Protein AF-A0A7S3EL90-F1 (afdb_monomer_lite)

Structure (mmCIF, N/CA/C/O backbone):
data_AF-A0A7S3EL90-F1
#
_entry.id   AF-A0A7S3EL90-F1
#
loop_
_atom_site.group_PDB
_atom_site.id
_atom_site.type_symbol
_atom_site.label_atom_id
_atom_site.label_alt_id
_atom_site.label_comp_id
_atom_site.label_asym_id
_atom_site.label_entity_id
_atom_site.label_seq_id
_atom_site.pdbx_PDB_ins_code
_atom_site.Cartn_x
_atom_site.Cartn_y
_atom_site.Cartn_z
_atom_site.occupancy
_atom_site.B_iso_or_equiv
_atom_site.auth_seq_id
_atom_site.auth_comp_id
_atom_site.auth_asym_id
_atom_site.auth_atom_id
_atom_site.pdbx_PDB_model_num
ATOM 1 N N . MET A 1 1 ? -18.992 20.397 26.484 1.00 38.81 1 MET A N 1
ATOM 2 C CA . MET A 1 1 ? -18.411 19.580 25.402 1.00 38.81 1 MET A CA 1
ATOM 3 C C . MET A 1 1 ? -17.017 19.191 25.866 1.00 38.81 1 MET A C 1
ATOM 5 O O . MET A 1 1 ? -16.137 20.037 25.839 1.00 38.81 1 MET A O 1
ATOM 9 N N . LYS A 1 2 ? -16.857 18.002 26.464 1.00 30.41 2 LYS A N 1
ATOM 10 C CA . LYS A 1 2 ? -15.529 17.499 26.842 1.00 30.41 2 LYS A CA 1
ATOM 11 C C . LYS A 1 2 ? -14.851 17.077 25.546 1.00 30.41 2 LYS A C 1
ATOM 13 O O . LYS A 1 2 ? -15.344 16.168 24.884 1.00 30.41 2 LYS A O 1
ATOM 18 N N . LEU A 1 3 ? -13.814 17.809 25.157 1.00 35.09 3 LEU A N 1
ATOM 19 C CA . LEU A 1 3 ? -12.893 17.364 24.123 1.00 35.09 3 LEU A CA 1
ATOM 20 C C . LEU A 1 3 ? -12.278 16.051 24.619 1.00 35.09 3 LEU A C 1
ATOM 22 O O . LEU A 1 3 ? -12.021 15.894 25.811 1.00 35.09 3 LEU A O 1
ATOM 26 N N . VAL A 1 4 ? -12.174 15.082 23.721 1.00 39.88 4 VAL A N 1
ATOM 27 C CA . VAL A 1 4 ? -11.585 13.771 23.984 1.00 39.88 4 VAL A CA 1
ATOM 28 C C . VAL A 1 4 ? -10.094 14.004 24.250 1.00 39.88 4 VAL A C 1
ATOM 30 O O . VAL A 1 4 ? -9.319 14.119 23.312 1.00 39.88 4 VAL A O 1
ATOM 33 N N . GLU A 1 5 ? -9.715 14.173 25.517 1.00 37.53 5 GLU A N 1
ATOM 34 C CA . GLU A 1 5 ? -8.331 14.445 25.948 1.00 37.53 5 GLU A CA 1
ATOM 35 C C . GLU A 1 5 ? -7.451 13.181 26.001 1.00 37.53 5 GLU A C 1
ATOM 37 O O . GLU A 1 5 ? -6.263 13.291 26.273 1.00 37.53 5 GLU A O 1
ATOM 42 N N . ASP A 1 6 ? -7.995 12.004 25.668 1.00 36.53 6 ASP A N 1
ATOM 43 C CA . ASP A 1 6 ? -7.296 10.715 25.798 1.00 36.53 6 ASP A CA 1
ATOM 44 C C . ASP A 1 6 ? -7.273 9.881 24.502 1.00 36.53 6 ASP A C 1
ATOM 46 O O . ASP A 1 6 ? -7.080 8.664 24.549 1.00 36.53 6 ASP A O 1
ATOM 50 N N . ALA A 1 7 ? -7.473 10.490 23.328 1.00 43.12 7 ALA A N 1
ATOM 51 C CA . ALA A 1 7 ? -7.091 9.809 22.094 1.00 43.12 7 ALA A CA 1
ATOM 52 C C . ALA A 1 7 ? -5.560 9.813 22.051 1.00 43.12 7 ALA A C 1
ATOM 54 O O . ALA A 1 7 ? -4.950 10.859 21.840 1.00 43.12 7 ALA A O 1
ATOM 55 N N . GLN A 1 8 ? -4.938 8.667 22.337 1.00 48.41 8 GLN A N 1
ATOM 56 C CA . GLN A 1 8 ? -3.522 8.480 22.040 1.00 48.41 8 GLN A CA 1
ATOM 57 C C . GLN A 1 8 ? -3.289 8.934 20.600 1.00 48.41 8 GLN A C 1
ATOM 59 O O . GLN A 1 8 ? -4.058 8.571 19.715 1.00 48.41 8 GLN A O 1
ATOM 64 N N . ASP A 1 9 ? -2.270 9.767 20.410 1.00 58.81 9 ASP A N 1
ATOM 65 C CA . ASP A 1 9 ? -1.887 10.451 19.166 1.00 58.81 9 ASP A CA 1
ATOM 66 C C . ASP A 1 9 ? -1.327 9.451 18.124 1.00 58.81 9 ASP A C 1
ATOM 68 O O . ASP A 1 9 ? -0.295 9.678 17.505 1.00 58.81 9 ASP A O 1
ATOM 72 N N . ASN A 1 10 ? -1.965 8.285 18.013 1.00 71.31 10 ASN A N 1
ATOM 73 C CA . ASN A 1 10 ? -1.548 7.134 17.236 1.00 71.31 10 ASN A CA 1
ATOM 74 C C . ASN A 1 10 ? -2.500 6.944 16.056 1.00 71.31 10 ASN A C 1
ATOM 76 O O . ASN A 1 10 ? -3.704 7.180 16.151 1.00 71.31 10 ASN A O 1
ATOM 80 N N . MET A 1 11 ? -1.944 6.458 14.951 1.00 86.62 11 MET A N 1
ATOM 81 C CA . MET A 1 11 ? -2.715 6.086 13.776 1.00 86.62 11 MET A CA 1
ATOM 82 C C . MET A 1 11 ? -3.703 4.954 14.098 1.00 86.62 11 MET A C 1
ATOM 84 O O . MET A 1 11 ? -3.304 3.910 14.611 1.00 86.62 11 MET A O 1
ATOM 88 N N . ASP A 1 12 ? -4.968 5.141 13.721 1.00 91.75 12 ASP A N 1
ATOM 89 C CA . ASP A 1 12 ? -6.063 4.184 13.909 1.00 91.75 12 ASP A CA 1
ATOM 90 C C . ASP A 1 12 ? -6.795 3.899 12.591 1.00 91.75 12 ASP A C 1
ATOM 92 O O . ASP A 1 12 ? -6.812 4.727 11.680 1.00 91.75 12 ASP A O 1
ATOM 96 N N . ILE A 1 13 ? -7.452 2.737 12.492 1.00 93.94 13 ILE A N 1
ATOM 97 C CA . ILE A 1 13 ? -8.343 2.399 11.370 1.00 93.94 13 ILE A CA 1
ATOM 98 C C . ILE A 1 13 ? -9.779 2.323 11.883 1.00 93.94 13 ILE A C 1
ATOM 100 O O . ILE A 1 13 ? -10.085 1.507 12.753 1.00 93.94 13 ILE A O 1
ATOM 104 N N . LEU A 1 14 ? -10.675 3.124 11.313 1.00 93.75 14 LEU A N 1
ATOM 105 C CA . LEU A 1 14 ? -12.090 3.168 11.678 1.00 93.75 14 LEU A CA 1
ATOM 106 C C . LEU A 1 14 ? -12.975 2.743 10.506 1.00 93.75 14 LEU A C 1
ATOM 108 O O . LEU A 1 14 ? -12.750 3.134 9.368 1.00 93.75 14 LEU A O 1
ATOM 112 N N . SER A 1 15 ? -14.013 1.960 10.780 1.00 92.38 15 SER A N 1
ATOM 113 C CA . SER A 1 15 ? -15.076 1.669 9.809 1.00 92.38 15 SER A CA 1
ATOM 114 C C . SER A 1 15 ? -15.925 2.915 9.541 1.00 92.38 15 SER A C 1
ATOM 116 O O . SER A 1 15 ? -15.869 3.881 10.302 1.00 92.38 15 SER A O 1
ATOM 118 N N . GLU A 1 16 ? -16.799 2.868 8.533 1.00 86.75 16 GLU A N 1
ATOM 119 C CA . GLU A 1 16 ? -17.780 3.939 8.282 1.00 86.75 16 GLU A CA 1
ATOM 120 C C . GLU A 1 16 ? -18.649 4.261 9.515 1.00 86.75 16 GLU A C 1
ATOM 122 O O . GLU A 1 16 ? -19.045 5.402 9.733 1.00 86.75 16 GLU A O 1
ATOM 127 N N . SER A 1 17 ? -18.908 3.264 10.371 1.00 88.56 17 SER A N 1
ATOM 128 C CA . SER A 1 17 ? -19.655 3.426 11.629 1.00 88.56 17 SER A CA 1
ATOM 129 C C . SER A 1 17 ? -18.829 4.003 12.793 1.00 88.56 17 SER A C 1
ATOM 131 O O . SER A 1 17 ? -19.318 4.090 13.922 1.00 88.56 17 SER A O 1
ATOM 133 N N . GLY A 1 18 ? -17.561 4.351 12.551 1.00 88.06 18 GLY A N 1
ATOM 134 C CA . GLY A 1 18 ? -16.622 4.855 13.555 1.00 88.06 18 GLY A CA 1
ATOM 135 C C . GLY A 1 18 ? -16.068 3.787 14.503 1.00 88.06 18 GLY A C 1
ATOM 136 O O . GLY A 1 18 ? -15.394 4.124 15.472 1.00 88.06 18 GLY A O 1
ATOM 137 N N . GLN A 1 19 ? -16.349 2.503 14.262 1.00 90.56 19 GLN A N 1
ATOM 138 C CA . GLN A 1 19 ? -15.809 1.412 15.079 1.00 90.56 19 GLN A CA 1
ATOM 139 C C . GLN A 1 19 ? -14.382 1.049 14.647 1.00 90.56 19 GLN A C 1
ATOM 141 O O . GLN A 1 19 ? -14.150 0.978 13.435 1.00 90.56 19 GLN A O 1
ATOM 146 N N . PRO A 1 20 ? -13.464 0.746 15.588 1.00 92.44 20 PRO A N 1
ATOM 147 C CA . PRO A 1 20 ? -12.116 0.289 15.263 1.00 92.44 20 PRO A CA 1
ATOM 148 C C . PRO A 1 20 ? -12.117 -0.972 14.394 1.00 92.44 20 PRO A C 1
ATOM 150 O O . PRO A 1 20 ? -12.796 -1.957 14.699 1.00 92.44 20 PRO A O 1
ATOM 153 N N . VAL A 1 21 ? -11.319 -0.958 13.331 1.00 93.38 21 VAL A N 1
ATOM 154 C CA . VAL A 1 21 ? -11.139 -2.076 12.401 1.00 93.38 21 VAL A CA 1
ATOM 155 C C . VAL A 1 21 ? -9.843 -2.789 12.736 1.00 93.38 21 VAL A C 1
ATOM 157 O O . VAL A 1 21 ? -8.777 -2.184 12.760 1.00 93.38 21 VAL A O 1
ATOM 160 N N . LYS A 1 22 ? -9.927 -4.104 12.954 1.00 90.81 22 LYS A N 1
ATOM 161 C CA . LYS A 1 22 ? -8.752 -4.955 13.146 1.00 90.81 22 LYS A CA 1
ATOM 162 C C . LYS A 1 22 ? -8.419 -5.686 11.855 1.00 90.81 22 LYS A C 1
ATOM 164 O O . LYS A 1 22 ? -9.238 -6.447 11.341 1.00 90.81 22 LYS A O 1
ATOM 169 N N . LEU A 1 23 ? -7.195 -5.515 11.370 1.00 90.62 23 LEU A N 1
ATOM 170 C CA . LEU A 1 23 ? -6.648 -6.367 10.317 1.00 90.62 23 LEU A CA 1
ATOM 171 C C . LEU A 1 23 ? -6.543 -7.816 10.808 1.00 90.62 23 LEU A C 1
ATOM 173 O O . LEU A 1 23 ? -6.160 -8.089 11.947 1.00 90.62 23 LEU A O 1
ATOM 177 N N . THR A 1 24 ? -6.875 -8.763 9.933 1.00 90.19 24 THR A N 1
ATOM 178 C CA . THR A 1 24 ? -6.766 -10.186 10.273 1.00 90.19 24 THR A CA 1
ATOM 179 C C . THR A 1 24 ? -5.300 -10.620 10.264 1.00 90.19 24 THR A C 1
ATOM 181 O O . THR A 1 24 ? -4.610 -10.480 9.251 1.00 90.19 24 THR A O 1
ATOM 184 N N . LYS A 1 25 ? -4.846 -11.206 11.376 1.00 88.31 25 LYS A N 1
ATOM 185 C CA . LYS A 1 25 ? -3.484 -11.732 11.542 1.00 88.31 25 LYS A CA 1
ATOM 186 C C . LYS A 1 25 ? -3.107 -12.693 10.408 1.00 88.31 25 LYS A C 1
ATOM 188 O O . LYS A 1 25 ? -3.882 -13.581 10.059 1.00 88.31 25 LYS A O 1
ATOM 193 N N . GLY A 1 26 ? -1.899 -12.542 9.867 1.00 81.94 26 GLY A N 1
ATOM 194 C CA . GLY A 1 26 ? -1.362 -13.423 8.822 1.00 81.94 26 GLY A CA 1
ATOM 195 C C . GLY A 1 26 ? -1.870 -13.164 7.398 1.00 81.94 26 GLY A C 1
ATOM 196 O O . GLY A 1 26 ? -1.374 -13.799 6.473 1.00 81.94 26 GLY A O 1
ATOM 197 N N . ARG A 1 27 ? -2.809 -12.230 7.185 1.00 88.56 27 ARG A N 1
ATOM 198 C CA . ARG A 1 27 ? -3.092 -11.697 5.840 1.00 88.56 27 ARG A CA 1
ATOM 199 C C . ARG A 1 27 ? -1.995 -10.722 5.431 1.00 88.56 27 ARG A C 1
ATOM 201 O O . ARG A 1 27 ? -1.432 -10.038 6.285 1.00 88.56 27 ARG A O 1
ATOM 208 N N . TRP A 1 28 ? -1.725 -10.633 4.133 1.00 89.12 28 TRP A N 1
ATOM 209 C CA . TRP A 1 28 ? -0.761 -9.666 3.622 1.00 89.12 28 TRP A CA 1
ATOM 210 C C . TRP A 1 28 ? -1.359 -8.262 3.511 1.00 89.12 28 TRP A C 1
ATOM 212 O O . TRP A 1 28 ? -2.568 -8.097 3.330 1.00 89.12 28 TRP A O 1
ATOM 222 N N . LEU A 1 29 ? -0.500 -7.252 3.593 1.00 91.25 29 LEU A N 1
ATOM 223 C CA . LEU A 1 29 ? -0.846 -5.841 3.467 1.00 91.25 29 LEU A CA 1
ATOM 224 C C . LEU A 1 29 ? -0.040 -5.212 2.335 1.00 91.25 29 LEU A C 1
ATOM 226 O O . LEU A 1 29 ? 1.179 -5.326 2.301 1.00 91.25 29 LEU A O 1
ATOM 230 N N . MET A 1 30 ? -0.709 -4.526 1.421 1.00 93.69 30 MET A N 1
ATOM 231 C CA . MET A 1 30 ? -0.085 -3.759 0.352 1.00 93.69 30 MET A CA 1
ATOM 232 C C . MET A 1 30 ? -0.158 -2.269 0.670 1.00 93.69 30 MET A C 1
ATOM 234 O O . MET A 1 30 ? -1.230 -1.755 0.979 1.00 93.69 30 MET A O 1
ATOM 238 N N . VAL A 1 31 ? 0.976 -1.580 0.569 1.00 92.31 31 VAL A N 1
ATOM 239 C CA . VAL A 1 31 ? 1.093 -0.144 0.840 1.00 92.31 31 VAL A CA 1
ATOM 240 C C . VAL A 1 31 ? 1.806 0.516 -0.348 1.00 92.31 31 VAL A C 1
ATOM 242 O O . VAL A 1 31 ? 3.008 0.303 -0.540 1.00 92.31 31 VAL A O 1
ATOM 245 N N . PRO A 1 32 ? 1.099 1.285 -1.194 1.00 90.69 32 PRO A N 1
ATOM 246 C CA . PRO A 1 32 ? 1.720 2.055 -2.254 1.00 90.69 32 PRO A CA 1
ATOM 247 C C . PRO A 1 32 ? 2.384 3.311 -1.688 1.00 90.69 32 PRO A C 1
ATOM 249 O O . PRO A 1 32 ? 1.781 4.082 -0.944 1.00 90.69 32 PRO A O 1
ATOM 252 N N . THR A 1 33 ? 3.629 3.543 -2.084 1.00 84.62 33 THR A N 1
ATOM 253 C CA . THR A 1 33 ? 4.367 4.760 -1.739 1.00 84.62 33 THR A CA 1
ATOM 254 C C . THR A 1 33 ? 3.998 5.918 -2.670 1.00 84.62 33 THR A C 1
ATOM 256 O O . THR A 1 33 ? 3.561 5.724 -3.810 1.00 84.62 33 THR A O 1
ATOM 259 N N . VAL A 1 34 ? 4.189 7.149 -2.187 1.00 78.19 34 VAL A N 1
ATOM 260 C CA . VAL A 1 34 ? 4.210 8.342 -3.043 1.00 78.19 34 VAL A CA 1
ATOM 261 C C . VAL A 1 34 ? 5.572 8.369 -3.737 1.00 78.19 34 VAL A C 1
ATOM 263 O O . VAL A 1 34 ? 6.568 8.796 -3.160 1.00 78.19 34 VAL A O 1
ATOM 266 N N . SER A 1 35 ? 5.639 7.865 -4.964 1.00 77.06 35 SER A N 1
ATOM 267 C CA . SER A 1 35 ? 6.888 7.775 -5.728 1.00 77.06 35 SER A CA 1
ATOM 268 C C . SER A 1 35 ? 6.697 8.222 -7.176 1.00 77.06 35 SER A C 1
ATOM 270 O O . SER A 1 35 ? 5.615 8.649 -7.574 1.00 77.06 35 SER A O 1
ATOM 272 N N . VAL A 1 36 ? 7.761 8.151 -7.984 1.00 76.50 36 VAL A N 1
ATOM 273 C CA . VAL A 1 36 ? 7.821 8.702 -9.351 1.00 76.50 36 VAL A CA 1
ATOM 274 C C . VAL A 1 36 ? 6.561 8.401 -10.175 1.00 76.50 36 VAL A C 1
ATOM 276 O O . VAL A 1 36 ? 6.233 7.247 -10.456 1.00 76.50 36 VAL A O 1
ATOM 279 N N . GLY A 1 37 ? 5.851 9.455 -10.582 1.00 79.94 37 GLY A N 1
ATOM 280 C CA . GLY A 1 37 ? 4.645 9.350 -11.408 1.00 79.94 37 GLY A CA 1
ATOM 281 C C . GLY A 1 37 ? 3.432 8.717 -10.716 1.00 79.94 37 GLY A C 1
ATOM 282 O O . GLY A 1 37 ? 2.517 8.293 -11.416 1.00 79.94 37 GLY A O 1
ATOM 283 N N . ASN A 1 38 ? 3.439 8.599 -9.383 1.00 86.06 38 ASN A N 1
ATOM 284 C CA . ASN A 1 38 ? 2.393 7.970 -8.565 1.00 86.06 38 ASN A CA 1
ATOM 285 C C . ASN A 1 38 ? 1.996 6.564 -9.041 1.00 86.06 38 ASN A C 1
ATOM 287 O O . ASN A 1 38 ? 0.899 6.084 -8.762 1.00 86.06 38 ASN A O 1
ATOM 291 N N . VAL A 1 39 ? 2.899 5.882 -9.755 1.00 87.81 39 VAL A N 1
ATOM 292 C CA . VAL A 1 39 ? 2.646 4.566 -10.355 1.00 87.81 39 VAL A CA 1
ATOM 293 C C . VAL A 1 39 ? 2.129 3.541 -9.335 1.00 87.81 39 VAL A C 1
ATOM 295 O O . VAL A 1 39 ? 1.203 2.816 -9.690 1.00 87.81 39 VAL A O 1
ATOM 298 N N . PRO A 1 40 ? 2.635 3.466 -8.087 1.00 89.31 40 PRO A N 1
ATOM 299 C CA . PRO A 1 40 ? 2.114 2.525 -7.095 1.00 89.31 40 PRO A CA 1
ATOM 300 C C . PRO A 1 40 ? 0.665 2.802 -6.722 1.00 89.31 40 PRO A C 1
ATOM 302 O O . PRO A 1 40 ? -0.141 1.880 -6.699 1.00 89.31 40 PRO A O 1
ATOM 305 N N . GLN A 1 41 ? 0.331 4.069 -6.464 1.00 88.94 41 GLN A N 1
ATOM 306 C CA . GLN A 1 41 ? -1.026 4.473 -6.103 1.00 88.94 41 GLN A CA 1
ATOM 307 C C . GLN A 1 41 ? -1.984 4.168 -7.248 1.00 88.94 41 GLN A C 1
ATOM 309 O O . GLN A 1 41 ? -2.991 3.510 -7.034 1.00 88.94 41 GLN A O 1
ATOM 314 N N . LEU A 1 42 ? -1.607 4.529 -8.479 1.00 91.50 42 LEU A N 1
ATOM 315 C CA . LEU A 1 42 ? -2.397 4.240 -9.676 1.00 91.50 42 LEU A CA 1
ATOM 316 C C . LEU A 1 42 ? -2.547 2.734 -9.936 1.00 91.50 42 LEU A C 1
ATOM 318 O O . LEU A 1 42 ? -3.589 2.294 -10.419 1.00 91.50 42 LEU A O 1
ATOM 322 N N . ALA A 1 43 ? -1.524 1.932 -9.631 1.00 92.00 43 ALA A N 1
ATOM 323 C CA . ALA A 1 43 ? -1.595 0.480 -9.754 1.00 92.00 43 ALA A CA 1
ATOM 324 C C . ALA A 1 43 ? -2.566 -0.127 -8.732 1.00 92.00 43 ALA A C 1
ATOM 326 O O . ALA A 1 43 ? -3.346 -1.008 -9.092 1.00 92.00 43 ALA A O 1
ATOM 327 N N .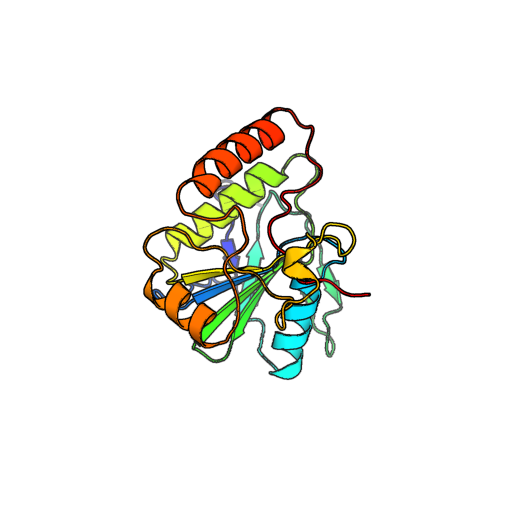 VAL A 1 44 ? -2.546 0.358 -7.487 1.00 92.19 44 VAL A N 1
ATOM 328 C CA . VAL A 1 44 ? -3.493 -0.066 -6.448 1.00 92.19 44 VAL A CA 1
ATOM 329 C C . VAL A 1 44 ? -4.903 0.414 -6.774 1.00 92.19 44 VAL A C 1
ATOM 331 O O . VAL A 1 44 ? -5.823 -0.392 -6.714 1.00 92.19 44 VAL A O 1
ATOM 334 N N . ASP A 1 45 ? -5.073 1.662 -7.213 1.00 90.44 45 ASP A N 1
ATOM 335 C CA . ASP A 1 45 ? -6.354 2.192 -7.689 1.00 90.44 45 ASP A CA 1
ATOM 336 C C . ASP A 1 45 ? -6.933 1.315 -8.799 1.00 90.44 45 ASP A C 1
ATOM 338 O O . ASP A 1 45 ? -8.086 0.891 -8.722 1.00 90.44 45 ASP A O 1
ATOM 342 N N . LEU A 1 46 ? -6.132 0.986 -9.816 1.00 91.94 46 LEU A N 1
ATOM 343 C CA . LEU A 1 46 ? -6.568 0.101 -10.890 1.00 91.94 46 LEU A CA 1
ATOM 344 C C . LEU A 1 46 ? -6.949 -1.283 -10.352 1.00 91.94 46 LEU A C 1
ATOM 346 O O . LEU A 1 46 ? -7.959 -1.839 -10.782 1.00 91.94 46 LEU A O 1
ATOM 350 N N . LEU A 1 47 ? -6.165 -1.838 -9.424 1.00 90.81 47 LEU A N 1
ATOM 351 C CA . LEU A 1 47 ? -6.421 -3.145 -8.824 1.00 90.81 47 LEU A CA 1
ATOM 352 C C . LEU A 1 47 ? -7.767 -3.177 -8.087 1.00 90.81 47 LEU A C 1
ATOM 354 O O . LEU A 1 47 ? -8.584 -4.048 -8.391 1.00 90.81 47 LEU A O 1
ATOM 358 N N . VAL A 1 48 ? -8.008 -2.233 -7.171 1.00 89.81 48 VAL A N 1
ATOM 359 C CA . VAL A 1 48 ? -9.236 -2.200 -6.354 1.00 89.81 48 VAL A CA 1
ATOM 360 C C . VAL A 1 48 ? -10.465 -1.903 -7.211 1.00 89.81 48 VAL A C 1
ATOM 362 O O . VAL A 1 48 ? -11.480 -2.586 -7.085 1.00 89.81 48 VAL A O 1
ATOM 365 N N . ASN A 1 49 ? -10.352 -0.980 -8.175 1.00 87.69 49 ASN A N 1
ATOM 366 C CA . ASN A 1 49 ? -11.456 -0.645 -9.077 1.00 87.69 49 ASN A CA 1
ATOM 367 C C . ASN A 1 49 ? -11.791 -1.792 -10.040 1.00 87.69 49 ASN A C 1
ATOM 369 O O . ASN A 1 49 ? -12.960 -2.053 -10.300 1.00 87.69 49 ASN A O 1
ATOM 373 N N . THR A 1 50 ? -10.787 -2.508 -10.561 1.00 89.50 50 THR A N 1
ATOM 374 C CA . THR A 1 50 ? -11.024 -3.645 -11.475 1.00 89.50 50 THR A CA 1
ATOM 375 C C . THR A 1 50 ? -11.722 -4.805 -10.768 1.00 89.50 50 THR A C 1
ATOM 377 O O . THR A 1 50 ? -12.472 -5.555 -11.390 1.00 89.50 50 THR A O 1
ATOM 380 N N . ARG A 1 51 ? -11.453 -4.984 -9.474 1.00 84.62 51 ARG A N 1
ATOM 381 C CA . ARG A 1 51 ? -11.999 -6.085 -8.678 1.00 84.62 51 ARG A CA 1
ATOM 382 C C . ARG A 1 51 ? -13.330 -5.745 -8.011 1.00 84.62 51 ARG A C 1
ATOM 384 O O . ARG A 1 51 ? -14.022 -6.670 -7.598 1.00 84.62 51 ARG A O 1
ATOM 391 N N . GLY A 1 52 ? -13.681 -4.460 -7.942 1.00 79.31 52 GLY A N 1
ATOM 392 C CA . GLY A 1 52 ? -14.818 -3.982 -7.158 1.00 79.31 52 GLY A CA 1
ATOM 393 C C . GLY A 1 52 ? -14.616 -4.216 -5.661 1.00 79.31 52 GLY A C 1
ATOM 394 O O . GLY A 1 52 ? -15.580 -4.508 -4.964 1.00 79.31 52 GLY A O 1
ATOM 395 N N . ASP A 1 53 ? -13.364 -4.172 -5.190 1.00 82.19 53 ASP A N 1
ATOM 396 C CA . ASP A 1 53 ? -13.055 -4.359 -3.773 1.00 82.19 53 ASP A CA 1
ATOM 397 C C . ASP A 1 53 ? -13.569 -3.137 -2.979 1.00 82.19 53 ASP A C 1
ATOM 399 O O . ASP A 1 53 ? -13.401 -1.989 -3.400 1.00 82.19 53 ASP A O 1
ATOM 403 N N . GLU A 1 54 ? -14.210 -3.383 -1.836 1.00 82.81 54 GLU A N 1
ATOM 404 C CA . GLU A 1 54 ? -14.849 -2.345 -1.021 1.00 82.81 54 GLU A CA 1
ATOM 405 C C . GLU A 1 54 ? -13.893 -1.763 0.029 1.00 82.81 54 GLU A C 1
ATOM 407 O O . GLU A 1 54 ? -12.972 -2.431 0.521 1.00 82.81 54 GLU A O 1
ATOM 412 N N . ILE A 1 55 ? -14.141 -0.503 0.392 1.00 90.81 55 ILE A N 1
ATOM 413 C CA . ILE A 1 55 ? -13.489 0.142 1.530 1.00 90.81 55 ILE A CA 1
ATOM 414 C C . ILE A 1 55 ? -14.023 -0.514 2.804 1.00 90.81 55 ILE A C 1
ATOM 416 O O . ILE A 1 55 ? -15.225 -0.543 3.048 1.00 90.81 55 ILE A O 1
ATOM 420 N N . VAL A 1 56 ? -13.119 -1.028 3.632 1.00 93.56 56 VAL A N 1
ATOM 421 C CA . VAL A 1 56 ? -13.443 -1.635 4.931 1.00 93.56 56 VAL A CA 1
ATOM 422 C C . VAL A 1 56 ? -12.997 -0.779 6.115 1.00 93.56 56 VAL A C 1
ATOM 424 O O . VAL A 1 56 ? -13.322 -1.095 7.259 1.00 93.56 56 VAL A O 1
ATOM 427 N N . GLY A 1 57 ? -12.259 0.302 5.863 1.00 93.88 57 GLY A N 1
ATOM 428 C CA . GLY A 1 57 ? -11.862 1.247 6.897 1.00 93.88 57 GLY A CA 1
ATOM 429 C C . GLY A 1 57 ? -11.181 2.499 6.358 1.00 93.88 57 GLY A C 1
ATOM 430 O O . GLY A 1 57 ? -10.713 2.543 5.224 1.00 93.88 57 GLY A O 1
ATOM 431 N N . HIS A 1 58 ? -11.098 3.507 7.212 1.00 93.75 58 HIS A N 1
ATOM 432 C CA . HIS A 1 58 ? -10.458 4.791 6.981 1.00 93.75 58 HIS A CA 1
ATOM 433 C C . HIS A 1 58 ? -9.390 4.996 8.043 1.00 93.75 58 HIS A C 1
ATOM 435 O O . HIS A 1 58 ? -9.635 4.764 9.228 1.00 93.75 58 HIS A O 1
ATOM 441 N N . VAL A 1 59 ? -8.210 5.431 7.621 1.00 92.56 59 VAL A N 1
ATOM 442 C CA . VAL A 1 59 ? -7.114 5.716 8.542 1.00 92.56 59 VAL A CA 1
ATOM 443 C C . VAL A 1 59 ? -7.260 7.126 9.092 1.00 92.56 59 VAL A C 1
ATOM 445 O O . VAL A 1 59 ? -7.433 8.085 8.336 1.00 92.56 59 VAL A O 1
ATOM 448 N N . MET A 1 60 ? -7.151 7.233 10.409 1.00 91.75 60 MET A N 1
ATOM 449 C CA . MET A 1 60 ? -7.127 8.480 11.156 1.00 91.75 60 MET A CA 1
ATOM 450 C C . MET A 1 60 ? -5.743 8.642 11.773 1.00 91.75 60 MET A C 1
ATOM 452 O O . MET A 1 60 ? -5.308 7.784 12.531 1.00 91.75 60 MET A O 1
ATOM 456 N N . ASP A 1 61 ? -5.056 9.726 11.431 1.00 90.38 61 ASP A N 1
ATOM 457 C CA . ASP A 1 61 ? -3.720 10.043 11.936 1.00 90.38 61 ASP A CA 1
ATOM 458 C C . ASP A 1 61 ? -3.544 11.568 11.989 1.00 90.38 61 ASP A C 1
ATOM 460 O O . ASP A 1 61 ? -3.845 12.263 11.013 1.00 90.38 61 ASP A O 1
ATOM 464 N N . SER A 1 62 ? -3.061 12.090 13.120 1.00 91.19 62 SER A N 1
ATOM 465 C CA . SER A 1 62 ? -2.773 13.516 13.307 1.00 91.19 62 SER A CA 1
ATOM 466 C C . SER A 1 62 ? -1.543 13.981 12.513 1.00 91.19 62 SER A C 1
ATOM 468 O O . SER A 1 62 ? -1.393 15.178 12.248 1.00 91.19 62 SER A O 1
ATOM 470 N N . ASN A 1 63 ? -0.695 13.051 12.061 1.00 87.44 63 ASN A N 1
ATOM 471 C CA . ASN A 1 63 ? 0.461 13.319 11.208 1.00 87.44 63 ASN A CA 1
ATOM 472 C C . ASN A 1 63 ? 0.132 13.337 9.702 1.00 87.44 63 ASN A C 1
ATOM 474 O O . ASN A 1 63 ? 1.007 13.658 8.890 1.00 87.44 63 ASN A O 1
ATOM 478 N N . MET A 1 64 ? -1.121 13.082 9.314 1.00 85.75 64 MET A N 1
ATOM 479 C CA . MET A 1 64 ? -1.612 13.167 7.933 1.00 85.75 64 MET A CA 1
ATOM 480 C C . MET A 1 64 ? -2.460 14.424 7.714 1.00 85.75 64 MET A C 1
ATOM 482 O O . MET A 1 64 ? -3.120 14.919 8.626 1.00 85.75 64 MET A O 1
ATOM 486 N N . VAL A 1 65 ? -2.474 14.962 6.488 1.00 87.50 65 VAL A N 1
ATOM 487 C CA . VAL A 1 65 ? -3.374 16.084 6.176 1.00 87.50 65 VAL A CA 1
ATOM 488 C C . VAL A 1 65 ? -4.828 15.586 6.191 1.00 87.50 65 VAL A C 1
ATOM 490 O O . VAL A 1 65 ? -5.152 14.663 5.436 1.00 87.50 65 VAL A O 1
ATOM 493 N N . PRO A 1 66 ? -5.729 16.194 6.988 1.00 87.88 66 PRO A N 1
ATOM 494 C CA . PRO A 1 66 ? -7.129 15.797 7.015 1.00 87.88 66 PRO A CA 1
ATOM 495 C C . PRO A 1 66 ? -7.811 16.265 5.729 1.00 87.88 66 PRO A C 1
ATOM 497 O O . PRO A 1 66 ? -8.046 17.457 5.526 1.00 87.88 66 PRO A O 1
ATOM 500 N N . VAL A 1 67 ? -8.130 15.320 4.848 1.00 88.06 67 VAL A N 1
ATOM 501 C CA . VAL A 1 67 ? -8.854 15.591 3.602 1.00 88.06 67 VAL A CA 1
ATOM 502 C C . VAL A 1 67 ? -10.082 14.701 3.492 1.00 88.06 67 VAL A C 1
ATOM 504 O O . VAL A 1 67 ? -10.071 13.537 3.896 1.00 88.06 67 VAL A O 1
ATOM 507 N N . CYS A 1 68 ? -11.130 15.264 2.901 1.00 89.81 68 CYS A N 1
ATOM 508 C CA . CYS A 1 68 ? -12.263 14.521 2.379 1.00 89.81 68 CYS A CA 1
ATOM 509 C C . CYS A 1 68 ? -12.532 14.984 0.945 1.00 89.81 68 CYS A C 1
ATOM 511 O O . CYS A 1 68 ? -12.301 16.146 0.599 1.00 89.81 68 CYS A O 1
ATOM 513 N N . GLY A 1 69 ? -12.982 14.067 0.102 1.00 85.88 69 GLY A N 1
ATOM 514 C CA . GLY A 1 69 ? -13.250 14.331 -1.303 1.00 85.88 69 GLY A CA 1
ATOM 515 C C . GLY A 1 69 ? -14.348 13.434 -1.844 1.00 85.88 69 GLY A C 1
ATOM 516 O O . GLY A 1 69 ? -14.901 12.600 -1.129 1.00 85.88 69 GLY A O 1
ATOM 517 N N . ASN A 1 70 ? -14.662 13.610 -3.123 1.00 84.12 70 ASN A N 1
ATOM 518 C CA . ASN A 1 70 ? -15.585 12.715 -3.804 1.00 84.12 70 ASN A CA 1
ATOM 519 C C . ASN A 1 70 ? -14.890 11.381 -4.105 1.00 84.12 70 ASN A C 1
ATOM 521 O O . ASN A 1 70 ? -13.757 11.373 -4.592 1.00 84.12 70 ASN A O 1
ATOM 525 N N . GLY A 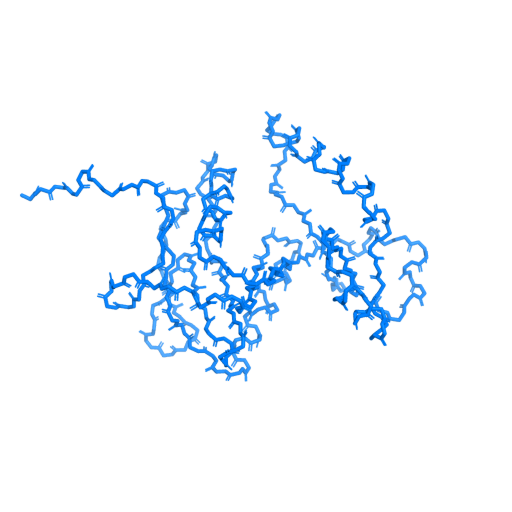1 71 ? -15.560 10.272 -3.816 1.00 76.69 71 GLY A N 1
ATOM 526 C CA . GLY A 1 71 ? -15.073 8.936 -4.128 1.00 76.69 71 GLY A CA 1
ATOM 527 C C . GLY A 1 71 ? -15.191 8.590 -5.613 1.00 76.69 71 GLY A C 1
ATOM 528 O O . GLY A 1 71 ? -15.810 9.299 -6.408 1.00 76.69 71 GLY A O 1
ATOM 529 N N . GLY A 1 72 ? -14.557 7.479 -6.002 1.00 66.50 72 GLY A N 1
ATOM 530 C CA . GLY A 1 72 ? -14.453 7.053 -7.403 1.00 66.50 72 GLY A CA 1
ATOM 531 C C . GLY A 1 72 ? -15.764 6.565 -8.032 1.00 66.50 72 GLY A C 1
ATOM 532 O O . GLY A 1 72 ? -15.866 6.514 -9.256 1.00 66.50 72 GLY A O 1
ATOM 533 N N . SER A 1 73 ? -16.778 6.223 -7.228 1.00 64.25 73 SER A N 1
ATOM 534 C CA . SER A 1 73 ? -18.090 5.803 -7.731 1.00 64.25 73 SER A CA 1
ATOM 535 C C . SER A 1 73 ? -19.240 6.275 -6.832 1.00 64.25 73 SER A C 1
ATOM 537 O O . SER A 1 73 ? -19.156 6.229 -5.604 1.00 64.25 73 SER A O 1
ATOM 539 N N . GLY A 1 74 ? -20.331 6.739 -7.452 1.00 64.81 74 GLY A N 1
ATOM 540 C CA . GLY A 1 74 ? -21.543 7.175 -6.749 1.00 64.81 74 GLY A CA 1
ATOM 541 C C . GLY A 1 74 ? -21.362 8.438 -5.892 1.00 64.81 74 GLY A C 1
ATOM 542 O O . GLY A 1 74 ? -20.558 9.307 -6.212 1.00 64.81 74 GLY A O 1
ATOM 543 N N . TYR A 1 75 ? -22.143 8.532 -4.812 1.00 66.44 75 TYR A N 1
ATOM 544 C CA . TYR A 1 75 ? -22.097 9.605 -3.804 1.00 66.44 75 TYR A CA 1
ATOM 545 C C . TYR A 1 75 ? -21.177 9.256 -2.614 1.00 66.44 75 TYR A C 1
ATOM 547 O O . TYR A 1 75 ? -21.472 9.622 -1.477 1.00 66.44 75 TYR A O 1
ATOM 555 N N . SER A 1 76 ? -20.112 8.482 -2.847 1.00 78.69 76 SER A N 1
ATOM 556 C CA . SER A 1 76 ? -19.189 8.057 -1.787 1.00 78.69 76 SER A CA 1
ATOM 557 C C . SER A 1 76 ? -18.222 9.180 -1.405 1.00 78.69 76 SER A C 1
ATOM 559 O O . SER A 1 76 ? -17.860 10.014 -2.235 1.00 78.69 76 SER A O 1
ATOM 561 N N . ILE A 1 77 ? -17.801 9.210 -0.140 1.00 84.25 77 ILE A N 1
ATOM 562 C CA . ILE A 1 77 ? -16.773 10.134 0.347 1.00 84.25 77 ILE A CA 1
ATOM 563 C C . ILE A 1 77 ? -15.452 9.377 0.407 1.00 84.25 77 ILE A C 1
ATOM 565 O O . ILE A 1 77 ? -15.385 8.299 0.988 1.00 84.25 77 ILE A O 1
ATOM 569 N N . SER A 1 78 ? -14.408 9.968 -0.167 1.00 88.00 78 SER A N 1
ATOM 570 C CA . SER A 1 78 ? -13.038 9.489 -0.019 1.00 88.00 78 SER A CA 1
ATOM 571 C C . SER A 1 78 ? -12.313 10.261 1.079 1.00 88.00 78 SER A C 1
ATOM 573 O O . SER A 1 78 ? -12.514 11.472 1.221 1.00 88.00 78 SER A O 1
ATOM 575 N N . THR A 1 79 ? -11.482 9.576 1.864 1.00 91.69 79 THR A N 1
ATOM 576 C CA . THR A 1 79 ? -10.696 10.170 2.962 1.00 91.69 79 THR A CA 1
ATOM 577 C C . THR A 1 79 ? -9.199 10.164 2.655 1.00 91.69 79 THR A C 1
ATOM 579 O O . THR A 1 79 ? -8.751 9.637 1.641 1.00 91.69 79 THR A O 1
ATOM 582 N N . GLY A 1 80 ? -8.393 10.770 3.534 1.00 89.62 80 GLY A N 1
ATOM 583 C CA . GLY A 1 80 ? -6.945 10.894 3.340 1.00 89.62 80 GLY A CA 1
ATOM 584 C C . GLY A 1 80 ? -6.176 9.575 3.244 1.00 89.62 80 GLY A C 1
ATOM 585 O O . GLY A 1 80 ? -5.095 9.559 2.656 1.00 89.62 80 GLY A O 1
ATOM 586 N N . CYS A 1 81 ? -6.708 8.475 3.771 1.00 92.06 81 CYS A N 1
ATOM 587 C CA . CYS A 1 81 ? -6.139 7.145 3.595 1.00 92.06 81 CYS A CA 1
ATOM 588 C C . CYS A 1 81 ? -7.206 6.072 3.866 1.00 92.06 81 CYS A C 1
ATOM 590 O O . CYS A 1 81 ? -7.946 6.146 4.849 1.00 92.06 81 CYS A O 1
ATOM 592 N N . GLU A 1 82 ? -7.304 5.100 2.963 1.00 93.50 82 GLU A N 1
ATOM 593 C CA . GLU A 1 82 ? -8.404 4.132 2.890 1.00 93.50 82 GLU A CA 1
ATOM 594 C C . GLU A 1 82 ? -7.865 2.702 2.917 1.00 93.50 82 GLU A C 1
ATOM 596 O O . GLU A 1 82 ? -6.858 2.388 2.282 1.00 93.50 82 GLU A O 1
ATOM 601 N N . LEU A 1 83 ? -8.552 1.819 3.634 1.00 95.12 83 LEU A N 1
ATOM 602 C CA . LEU A 1 83 ? -8.254 0.397 3.709 1.00 95.12 83 LEU A CA 1
ATOM 603 C C . LEU A 1 83 ? -9.256 -0.381 2.852 1.00 95.12 83 LEU A C 1
ATOM 605 O O . LEU A 1 83 ? -10.455 -0.346 3.116 1.00 95.12 83 LEU A O 1
ATOM 609 N N . PHE A 1 84 ? -8.755 -1.146 1.889 1.00 94.81 84 PHE A N 1
ATOM 610 C CA . PHE A 1 84 ? -9.543 -2.034 1.033 1.00 94.81 84 PHE A CA 1
ATOM 611 C C . PHE A 1 84 ? -9.309 -3.497 1.405 1.00 94.81 84 PHE A C 1
ATOM 613 O O . PHE A 1 84 ? -8.167 -3.901 1.651 1.00 94.81 84 PHE A O 1
ATOM 620 N N . ASP A 1 85 ? -10.366 -4.312 1.397 1.00 93.94 85 ASP A N 1
ATOM 621 C CA . ASP A 1 85 ? -10.249 -5.770 1.515 1.00 93.94 85 ASP A CA 1
ATOM 622 C C . ASP A 1 85 ? -10.132 -6.402 0.122 1.00 93.94 85 ASP A C 1
ATOM 624 O O . ASP A 1 85 ? -11.050 -6.351 -0.690 1.00 93.94 85 ASP A O 1
ATOM 628 N N . LEU A 1 86 ? -8.997 -7.046 -0.149 1.00 92.31 86 LEU A N 1
ATOM 629 C CA . LEU A 1 86 ? -8.686 -7.656 -1.440 1.00 92.31 86 LEU A CA 1
ATOM 630 C C . LEU A 1 86 ? -9.159 -9.117 -1.484 1.00 92.31 86 LEU A C 1
ATOM 632 O O . LEU A 1 86 ? -8.367 -10.061 -1.617 1.00 92.31 86 LEU A O 1
ATOM 636 N N . GLY A 1 87 ? -10.470 -9.308 -1.331 1.00 86.62 87 GLY A N 1
ATOM 637 C CA . GLY A 1 87 ? -11.148 -10.601 -1.447 1.00 86.62 87 GLY A CA 1
ATOM 638 C C . GLY A 1 87 ? -10.734 -11.635 -0.394 1.00 86.62 87 GLY A C 1
ATOM 639 O O . GLY A 1 87 ? -10.483 -12.795 -0.731 1.00 86.62 87 GLY A O 1
ATOM 640 N N . GLY A 1 88 ? -10.592 -11.225 0.866 1.00 84.44 88 GLY A N 1
ATOM 641 C CA . GLY A 1 88 ? -10.307 -12.105 2.005 1.00 84.44 88 GLY A CA 1
ATOM 642 C C . GLY A 1 88 ? -8.852 -12.581 2.118 1.00 84.44 88 GLY A C 1
ATOM 643 O O . GLY A 1 88 ? -8.497 -13.239 3.094 1.00 84.44 88 GLY A O 1
ATOM 644 N N . LYS A 1 89 ? -7.988 -12.249 1.149 1.00 85.69 89 LYS A N 1
ATOM 645 C CA . LYS A 1 89 ? -6.586 -12.714 1.101 1.00 85.69 89 LYS A CA 1
ATOM 646 C C . LYS A 1 89 ? -5.595 -11.704 1.663 1.00 85.69 89 LYS A C 1
ATOM 648 O O . LYS A 1 89 ? -4.643 -12.088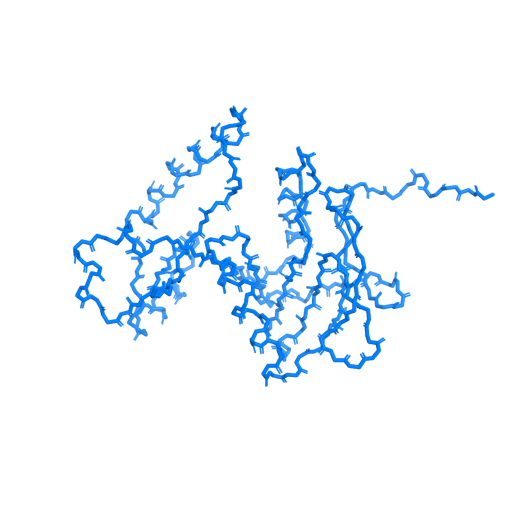 2.335 1.00 85.69 89 LYS A O 1
ATOM 653 N N . GLY A 1 90 ? -5.836 -10.423 1.420 1.00 92.38 90 GLY A N 1
ATOM 654 C CA . GLY A 1 90 ? -4.973 -9.336 1.872 1.00 92.38 90 GLY A CA 1
ATOM 655 C C . GLY A 1 90 ? -5.690 -8.003 1.882 1.00 92.38 90 GLY A C 1
ATOM 656 O O . GLY A 1 90 ? -6.872 -7.946 1.552 1.00 92.38 90 GLY A O 1
ATOM 657 N N . TYR A 1 91 ? -4.989 -6.957 2.274 1.00 95.25 91 TYR A N 1
ATOM 658 C CA . TYR A 1 91 ? -5.519 -5.603 2.313 1.00 95.25 91 TYR A CA 1
ATOM 659 C C . TYR A 1 91 ? -4.669 -4.673 1.450 1.00 95.25 91 TYR A C 1
ATOM 661 O O . TYR A 1 91 ? -3.474 -4.919 1.279 1.00 95.25 91 TYR A O 1
ATOM 669 N N . ALA A 1 92 ? -5.262 -3.594 0.946 1.00 95.50 92 ALA A N 1
ATOM 670 C CA . ALA A 1 92 ? -4.520 -2.439 0.446 1.00 95.50 92 ALA A CA 1
ATOM 671 C C . ALA A 1 92 ? -4.792 -1.238 1.349 1.00 95.50 92 ALA A C 1
ATOM 673 O O . ALA A 1 92 ? -5.949 -0.908 1.586 1.00 95.50 92 ALA A O 1
ATOM 674 N N . LEU A 1 93 ? -3.734 -0.589 1.827 1.00 94.69 93 LEU A N 1
ATOM 675 C CA . LEU A 1 93 ? -3.816 0.678 2.542 1.00 94.69 93 LEU A CA 1
ATOM 676 C C . LEU A 1 93 ? -3.390 1.794 1.595 1.00 94.69 93 LEU A C 1
ATOM 678 O O . LEU A 1 93 ? -2.210 1.906 1.274 1.00 94.69 93 LEU A O 1
ATOM 682 N N . LEU A 1 94 ? -4.345 2.575 1.106 1.00 93.31 94 LEU A N 1
ATOM 683 C CA . LEU A 1 94 ? -4.152 3.537 0.030 1.00 93.31 94 LEU A CA 1
ATOM 684 C C . LEU A 1 94 ? -4.167 4.977 0.570 1.00 93.31 94 LEU A C 1
ATOM 686 O O . LEU A 1 94 ? -5.246 5.520 0.814 1.00 93.31 94 LEU A O 1
ATOM 690 N N . PRO A 1 95 ? -3.000 5.630 0.726 1.00 89.88 95 PRO A N 1
ATOM 691 C CA . PRO A 1 95 ? -2.940 7.047 1.057 1.00 89.88 95 PRO A CA 1
ATOM 692 C C . PRO A 1 95 ? -3.381 7.904 -0.140 1.00 89.88 95 PRO A C 1
ATOM 694 O O . PRO A 1 95 ? -2.839 7.795 -1.240 1.00 89.88 95 PRO A O 1
ATOM 697 N N . ARG A 1 96 ? -4.358 8.781 0.097 1.00 87.00 96 ARG A N 1
ATOM 698 C CA . ARG A 1 96 ? -4.862 9.813 -0.828 1.00 87.00 96 ARG A CA 1
ATOM 699 C C . ARG A 1 96 ? -4.312 11.202 -0.498 1.00 87.00 96 ARG A C 1
ATOM 701 O O . ARG A 1 96 ? -4.266 12.072 -1.364 1.00 87.00 96 ARG A O 1
ATOM 708 N N . ALA A 1 97 ? -3.905 11.404 0.752 1.00 87.31 97 ALA A N 1
ATOM 709 C CA . ALA A 1 97 ? -3.282 12.619 1.250 1.00 87.31 97 ALA A CA 1
ATOM 710 C C . ALA A 1 97 ? -1.791 12.402 1.525 1.00 87.31 97 ALA A C 1
ATOM 712 O O . ALA A 1 97 ? -1.388 11.298 1.897 1.00 87.31 97 ALA A O 1
ATOM 713 N N . PRO A 1 98 ? -0.959 13.447 1.391 1.00 83.19 98 PRO A N 1
ATOM 714 C CA . PRO A 1 98 ? 0.394 13.409 1.916 1.00 83.19 98 PRO A CA 1
ATOM 715 C C . PRO A 1 98 ? 0.391 13.527 3.454 1.00 83.19 98 PRO A C 1
ATOM 717 O O . PRO A 1 98 ? -0.573 14.041 4.040 1.00 83.19 98 PRO A O 1
ATOM 720 N N . PRO A 1 99 ? 1.497 13.141 4.113 1.00 85.69 99 PRO A N 1
ATOM 721 C CA . PRO A 1 99 ? 1.768 13.555 5.483 1.00 85.69 99 PRO A CA 1
ATOM 722 C C . PRO A 1 99 ? 1.717 15.078 5.627 1.00 85.69 99 PRO A C 1
ATOM 724 O O . PRO A 1 99 ? 2.034 15.819 4.689 1.00 85.69 99 PRO A O 1
ATOM 727 N N . ALA A 1 100 ? 1.357 15.554 6.816 1.00 85.88 100 ALA A N 1
ATOM 728 C CA . ALA A 1 100 ? 1.408 16.973 7.131 1.00 85.88 100 ALA A CA 1
ATOM 729 C C . ALA A 1 100 ? 2.849 17.517 6.984 1.00 85.88 100 ALA A C 1
ATOM 731 O O . ALA A 1 100 ? 3.820 16.773 7.180 1.00 85.88 100 ALA A O 1
ATOM 732 N N . PRO A 1 101 ? 3.029 18.809 6.645 1.00 84.12 101 PRO A N 1
ATOM 733 C CA . PRO A 1 101 ? 4.358 19.399 6.499 1.00 84.12 101 PRO A CA 1
ATOM 734 C C . PRO A 1 101 ? 5.248 19.141 7.725 1.00 84.12 101 PRO A C 1
ATOM 736 O O . PRO A 1 101 ? 4.863 19.431 8.856 1.00 84.12 101 PRO A O 1
ATOM 739 N N . GLY A 1 102 ? 6.435 18.569 7.502 1.00 81.50 102 GLY A N 1
ATOM 740 C CA . GLY A 1 102 ? 7.382 18.216 8.569 1.00 81.50 102 GLY A CA 1
ATOM 741 C C . GLY A 1 102 ? 7.019 16.972 9.394 1.00 81.50 102 GLY A C 1
ATOM 742 O O . GLY A 1 102 ? 7.732 16.657 10.341 1.00 81.50 102 GLY A O 1
ATOM 743 N N . ARG A 1 103 ? 5.943 16.249 9.055 1.00 83.44 103 ARG A N 1
ATOM 744 C CA . ARG A 1 103 ? 5.468 15.063 9.793 1.00 83.44 103 ARG A CA 1
ATOM 745 C C . ARG A 1 103 ? 5.684 13.735 9.071 1.00 83.44 103 ARG A C 1
ATOM 747 O O . ARG A 1 103 ? 5.259 12.706 9.575 1.00 83.44 103 ARG A O 1
ATOM 754 N N . ALA A 1 104 ? 6.380 13.722 7.934 1.00 81.62 104 ALA A N 1
ATOM 755 C CA . ALA A 1 104 ? 6.583 12.508 7.137 1.00 81.62 104 ALA A CA 1
ATOM 756 C C . ALA A 1 104 ? 7.204 11.342 7.931 1.00 81.62 104 ALA A C 1
ATOM 758 O O . ALA A 1 104 ? 6.709 10.222 7.844 1.00 81.62 104 ALA A O 1
ATOM 759 N N . ALA A 1 105 ? 8.240 11.602 8.737 1.00 80.00 105 ALA A N 1
ATOM 760 C CA . ALA A 1 105 ? 8.867 10.571 9.569 1.00 80.00 105 ALA A CA 1
ATOM 761 C C . ALA A 1 105 ? 7.934 10.068 10.685 1.00 80.00 105 ALA A C 1
ATOM 763 O O . ALA A 1 105 ? 7.909 8.874 10.970 1.00 80.00 105 ALA A O 1
ATOM 764 N N . ALA A 1 106 ? 7.138 10.963 11.280 1.00 82.19 106 ALA A N 1
ATOM 765 C CA . ALA A 1 106 ? 6.153 10.603 12.296 1.00 82.19 106 ALA A CA 1
ATOM 766 C C . ALA A 1 106 ? 5.030 9.739 11.697 1.00 82.19 106 ALA A C 1
ATOM 768 O O . ALA A 1 106 ? 4.814 8.634 12.172 1.00 82.19 106 ALA A O 1
ATOM 769 N N . ALA A 1 107 ? 4.436 10.156 10.574 1.00 82.56 107 ALA A N 1
ATOM 770 C CA . ALA A 1 107 ? 3.414 9.378 9.866 1.00 82.56 107 ALA A CA 1
ATOM 771 C C . ALA A 1 107 ? 3.927 7.991 9.433 1.00 82.56 107 ALA A C 1
ATOM 773 O O . ALA A 1 107 ? 3.217 6.991 9.522 1.00 82.56 107 ALA A O 1
ATOM 774 N N . ALA A 1 108 ? 5.184 7.903 8.977 1.00 84.06 108 ALA A N 1
ATOM 775 C CA . ALA A 1 108 ? 5.803 6.626 8.631 1.00 84.06 108 ALA A CA 1
ATOM 776 C C . ALA A 1 108 ? 5.995 5.720 9.859 1.00 84.06 108 ALA A C 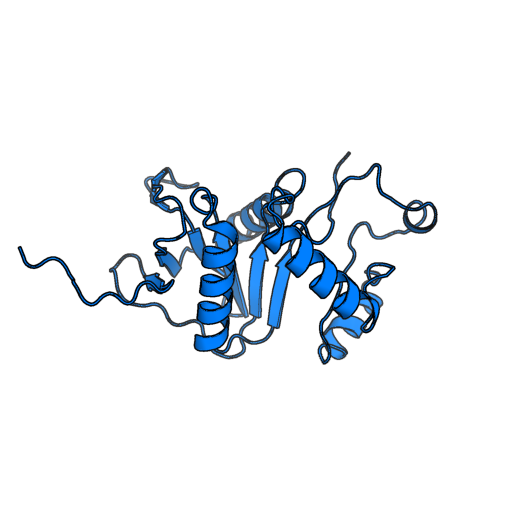1
ATOM 778 O O . ALA A 1 108 ? 5.765 4.512 9.770 1.00 84.06 108 ALA A O 1
ATOM 779 N N . LYS A 1 109 ? 6.392 6.296 11.000 1.00 84.38 109 LYS A N 1
ATOM 780 C CA . LYS A 1 109 ? 6.507 5.574 12.269 1.00 84.38 109 LYS A CA 1
ATOM 781 C C . LYS A 1 109 ? 5.142 5.080 12.748 1.00 84.38 109 LYS A C 1
ATOM 783 O O . LYS A 1 109 ? 5.027 3.909 13.091 1.00 84.38 109 LYS A O 1
ATOM 788 N N . ASP A 1 110 ? 4.116 5.923 12.715 1.00 87.25 110 ASP A N 1
ATOM 789 C CA . ASP A 1 110 ? 2.775 5.547 13.170 1.00 87.25 110 ASP A CA 1
ATOM 790 C C . ASP A 1 110 ? 2.177 4.451 12.291 1.00 87.25 110 ASP A C 1
ATOM 792 O O . ASP A 1 110 ? 1.572 3.508 12.796 1.00 87.25 110 ASP A O 1
ATOM 796 N N . LEU A 1 111 ? 2.431 4.502 10.980 1.00 87.19 111 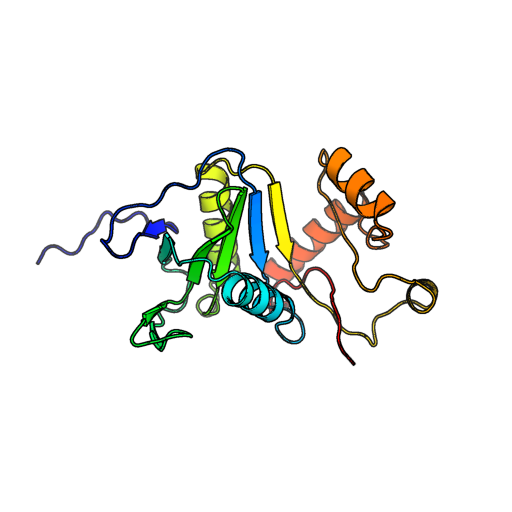LEU A N 1
ATOM 797 C CA . LEU A 1 111 ? 2.081 3.416 10.074 1.00 87.19 111 LEU A CA 1
ATOM 798 C C . LEU A 1 111 ? 2.815 2.115 10.429 1.00 87.19 111 LEU A C 1
ATOM 800 O O . LEU A 1 111 ? 2.204 1.046 10.430 1.00 87.19 111 LEU A O 1
ATOM 804 N N . ALA A 1 112 ? 4.112 2.177 10.733 1.00 85.94 112 ALA A N 1
ATOM 805 C CA . ALA A 1 112 ? 4.878 1.000 11.135 1.00 85.94 112 ALA A CA 1
ATOM 806 C C . ALA A 1 112 ? 4.346 0.395 12.448 1.00 85.94 112 ALA A C 1
ATOM 808 O O . ALA A 1 112 ? 4.151 -0.822 12.524 1.00 85.94 112 ALA A O 1
ATOM 809 N N . ASP A 1 113 ? 4.041 1.234 13.438 1.00 86.25 113 ASP A N 1
ATOM 810 C CA . ASP A 1 113 ? 3.474 0.825 14.726 1.00 86.25 113 ASP A CA 1
ATOM 811 C C . ASP A 1 113 ? 2.064 0.232 14.555 1.00 86.25 113 ASP A C 1
ATOM 813 O O . ASP A 1 113 ? 1.753 -0.829 15.111 1.00 86.25 113 ASP A O 1
ATOM 817 N N . LEU A 1 114 ? 1.219 0.850 13.720 1.00 86.81 114 LEU A N 1
ATOM 818 C CA . LEU A 1 114 ? -0.102 0.335 13.357 1.00 86.81 114 LEU A CA 1
ATOM 819 C C . LEU A 1 114 ? 0.015 -1.064 12.744 1.00 86.81 114 LEU A C 1
ATOM 821 O O . LEU A 1 114 ? -0.663 -1.998 13.178 1.00 86.81 114 LEU A O 1
ATOM 825 N N . ILE A 1 115 ? 0.883 -1.229 11.750 1.00 85.69 115 ILE A N 1
ATOM 826 C CA . ILE A 1 115 ? 1.117 -2.505 11.069 1.00 85.69 115 ILE A CA 1
ATOM 827 C C . ILE A 1 115 ? 1.598 -3.570 12.062 1.00 85.69 115 ILE A C 1
ATOM 829 O O . ILE A 1 115 ? 1.096 -4.701 12.057 1.00 85.69 115 ILE A O 1
ATOM 833 N N . GLN A 1 116 ? 2.540 -3.211 12.938 1.00 85.56 116 GLN A N 1
ATOM 834 C CA . GLN A 1 116 ? 3.091 -4.113 13.943 1.00 85.56 116 GLN A CA 1
ATOM 835 C C . GLN A 1 116 ? 2.026 -4.556 14.955 1.00 85.56 116 GLN A C 1
ATOM 837 O O . GLN A 1 116 ? 1.922 -5.749 15.249 1.00 85.56 116 GLN A O 1
ATOM 842 N N . SER A 1 117 ? 1.206 -3.624 15.449 1.00 86.81 117 SER A N 1
ATOM 843 C CA . SER A 1 117 ? 0.153 -3.906 16.436 1.00 86.81 117 SER A CA 1
ATOM 844 C C . SER A 1 117 ? -0.918 -4.874 15.916 1.00 86.81 117 SER A C 1
ATOM 846 O O . SER A 1 117 ? -1.486 -5.654 16.683 1.00 86.81 117 SER A O 1
ATOM 848 N N . HIS A 1 118 ? -1.148 -4.886 14.602 1.00 86.56 118 HIS A N 1
ATOM 849 C CA . HIS A 1 118 ? -2.119 -5.756 13.947 1.00 86.56 118 HIS A CA 1
ATOM 850 C C . HIS A 1 118 ? -1.593 -7.161 13.620 1.00 86.56 118 HIS A C 1
ATOM 852 O O . HIS A 1 118 ? -2.385 -8.077 13.380 1.00 86.56 118 HIS A O 1
ATOM 858 N N . GLY A 1 119 ? -0.272 -7.364 13.610 1.00 80.94 119 GLY A N 1
ATOM 859 C CA . GLY A 1 119 ? 0.330 -8.665 13.309 1.00 80.94 119 GLY A CA 1
ATOM 860 C C . GLY A 1 119 ? 0.003 -9.179 11.902 1.00 80.94 119 GLY A C 1
ATOM 861 O O . GLY A 1 119 ? -0.265 -10.372 11.720 1.00 80.94 119 GLY A O 1
ATOM 862 N N . VAL A 1 120 ? -0.022 -8.288 10.908 1.00 83.19 120 VAL A N 1
ATOM 863 C CA . VAL A 1 120 ? -0.147 -8.689 9.497 1.00 83.19 120 VAL A CA 1
ATOM 864 C C . VAL A 1 120 ? 0.992 -9.639 9.096 1.00 83.19 120 VAL A C 1
ATOM 866 O O . VAL A 1 120 ? 2.046 -9.654 9.726 1.00 83.19 120 VAL A O 1
ATOM 869 N N . GLY A 1 121 ? 0.749 -10.482 8.089 1.00 81.69 121 GLY A N 1
ATOM 870 C CA . GLY A 1 121 ? 1.708 -11.482 7.609 1.00 81.69 121 GLY A CA 1
ATOM 871 C C . GLY A 1 121 ? 2.850 -10.841 6.822 1.00 81.69 121 GLY A C 1
ATOM 872 O O . GLY A 1 121 ? 3.848 -10.405 7.386 1.00 81.69 121 GLY A O 1
ATOM 873 N N . GLU A 1 122 ? 2.712 -10.797 5.500 1.00 84.81 122 GLU A N 1
ATOM 874 C CA . GLU A 1 122 ? 3.657 -10.123 4.611 1.00 84.81 122 GLU A CA 1
ATOM 875 C C . GLU A 1 122 ? 3.227 -8.688 4.295 1.00 84.81 122 GLU A C 1
ATOM 877 O O . GLU A 1 122 ? 2.052 -8.410 4.057 1.00 84.81 122 GLU A O 1
ATOM 882 N N . ILE A 1 123 ? 4.194 -7.773 4.224 1.00 86.81 123 ILE A N 1
ATOM 883 C CA . ILE A 1 123 ? 3.961 -6.385 3.817 1.00 86.81 123 ILE A CA 1
ATOM 884 C C . ILE A 1 123 ? 4.594 -6.173 2.443 1.00 86.81 123 ILE A C 1
ATOM 886 O O . ILE A 1 123 ? 5.789 -6.397 2.252 1.00 86.81 123 ILE A O 1
ATOM 890 N N . PHE A 1 124 ? 3.788 -5.727 1.487 1.00 89.19 124 PHE A N 1
ATOM 891 C CA . PHE A 1 124 ? 4.199 -5.378 0.136 1.00 89.19 124 PHE A CA 1
ATOM 892 C C . PHE A 1 124 ? 4.236 -3.859 -0.002 1.00 89.19 124 PHE A C 1
ATOM 894 O O . PHE A 1 124 ? 3.204 -3.219 -0.202 1.00 89.19 124 PHE A O 1
ATOM 901 N N . LEU A 1 125 ? 5.434 -3.284 0.077 1.00 89.38 125 LEU A N 1
ATOM 902 C CA . LEU A 1 125 ? 5.656 -1.884 -0.270 1.00 89.38 125 LEU A CA 1
ATOM 903 C C . LEU A 1 125 ? 5.795 -1.763 -1.789 1.00 89.38 125 LEU A C 1
ATOM 905 O O . LEU A 1 125 ? 6.680 -2.376 -2.386 1.00 89.38 125 LEU A O 1
ATOM 909 N N . LEU A 1 126 ? 4.900 -1.001 -2.418 1.00 88.88 126 LEU A N 1
ATOM 910 C CA . LEU A 1 126 ? 4.946 -0.743 -3.857 1.00 88.88 126 LEU A CA 1
ATOM 911 C C . LEU A 1 126 ? 5.534 0.631 -4.139 1.00 88.88 126 LEU A C 1
ATOM 913 O O . LEU A 1 126 ? 5.167 1.619 -3.502 1.00 88.88 126 LEU A O 1
ATOM 917 N N . ALA A 1 127 ? 6.389 0.714 -5.151 1.00 84.25 127 ALA A N 1
ATOM 918 C CA . ALA A 1 127 ? 7.055 1.956 -5.496 1.00 84.25 127 ALA A CA 1
ATOM 919 C C . ALA A 1 127 ? 7.435 2.061 -6.978 1.00 84.25 127 ALA A C 1
ATOM 921 O O . ALA A 1 127 ? 7.194 1.171 -7.797 1.00 84.25 127 ALA A O 1
ATOM 922 N N . SER A 1 128 ? 7.997 3.209 -7.342 1.00 81.56 128 SER A N 1
ATOM 923 C CA . SER A 1 128 ? 8.443 3.542 -8.693 1.00 81.56 128 SER A CA 1
ATOM 924 C C . SER A 1 128 ? 9.722 4.377 -8.699 1.00 81.56 128 SER A C 1
ATOM 926 O O . SER A 1 128 ? 10.116 4.945 -7.685 1.00 81.56 128 SER A O 1
ATOM 928 N N . SER A 1 129 ? 10.412 4.418 -9.841 1.00 77.56 129 SER A N 1
ATOM 929 C CA . SER A 1 129 ? 11.632 5.216 -10.048 1.00 77.56 129 SER A CA 1
ATOM 930 C C . SER A 1 129 ? 11.689 5.767 -11.488 1.00 77.56 129 SER A C 1
ATOM 932 O O . SER A 1 129 ? 10.732 5.602 -12.241 1.00 77.56 129 SER A O 1
ATOM 934 N N . TYR A 1 130 ? 12.778 6.428 -11.899 1.00 74.50 130 TYR A N 1
ATOM 935 C CA . TYR A 1 130 ? 12.920 7.018 -13.247 1.00 74.50 130 TYR A CA 1
ATOM 936 C C . TYR A 1 130 ? 13.532 6.088 -14.305 1.00 74.50 130 TYR A C 1
ATOM 938 O O . TYR A 1 130 ? 14.595 5.504 -14.082 1.00 74.50 130 TYR A O 1
ATOM 946 N N . ALA A 1 131 ? 12.927 6.017 -15.498 1.00 73.75 131 ALA A N 1
ATOM 947 C CA . ALA A 1 131 ? 13.395 5.161 -16.604 1.00 73.75 131 ALA A CA 1
ATOM 948 C C . ALA A 1 131 ? 14.719 5.524 -17.234 1.00 73.75 131 ALA A C 1
ATOM 950 O O . ALA A 1 131 ? 15.390 4.633 -17.765 1.00 73.75 131 ALA A O 1
ATOM 951 N N . GLY A 1 132 ? 15.129 6.779 -17.082 1.00 72.38 132 GLY A N 1
ATOM 952 C CA . GLY A 1 132 ? 16.487 7.205 -17.395 1.00 72.38 132 GLY A CA 1
ATOM 953 C C . GLY A 1 132 ? 17.544 6.624 -16.451 1.00 72.38 132 GLY A C 1
ATOM 954 O O . GLY A 1 132 ? 18.695 6.529 -16.842 1.00 72.38 132 GLY A O 1
ATOM 955 N N . GLY A 1 133 ? 17.171 6.191 -15.241 1.00 70.88 133 GLY A N 1
ATOM 956 C CA . GLY A 1 133 ? 18.096 5.614 -14.257 1.00 70.88 133 GLY A CA 1
ATOM 957 C C . GLY A 1 133 ? 18.364 4.119 -14.440 1.00 70.88 133 GLY A C 1
ATOM 958 O O . GLY A 1 133 ? 18.955 3.497 -13.560 1.00 70.88 133 GLY A O 1
ATOM 959 N N . ARG A 1 134 ? 17.893 3.512 -15.538 1.00 72.94 134 ARG A N 1
ATOM 960 C CA . ARG A 1 134 ? 18.134 2.091 -15.793 1.00 72.94 134 ARG A CA 1
ATOM 961 C C . ARG A 1 134 ? 19.594 1.854 -16.156 1.00 72.94 134 ARG A C 1
ATOM 963 O O . ARG A 1 134 ? 20.144 2.535 -17.013 1.00 72.94 134 ARG A O 1
ATOM 970 N N . ARG A 1 135 ? 20.191 0.840 -15.535 1.00 77.06 135 ARG A N 1
ATOM 971 C CA . ARG A 1 135 ? 21.517 0.333 -15.906 1.00 77.06 135 ARG A CA 1
ATOM 972 C C . ARG A 1 135 ? 21.433 -0.436 -17.217 1.00 77.06 135 ARG A C 1
ATOM 974 O O . ARG A 1 135 ? 20.411 -1.061 -17.490 1.00 77.06 135 ARG A O 1
ATOM 981 N N . ASP A 1 136 ? 22.530 -0.487 -17.963 1.00 79.50 136 ASP A N 1
ATOM 982 C CA . ASP A 1 136 ? 22.606 -1.215 -19.237 1.00 79.50 136 ASP A CA 1
ATOM 983 C C . ASP A 1 136 ? 22.133 -2.670 -19.115 1.00 79.50 136 ASP A C 1
ATOM 985 O O . ASP A 1 136 ? 21.361 -3.147 -19.947 1.00 79.50 136 ASP A O 1
ATOM 989 N N . ALA A 1 137 ? 22.491 -3.342 -18.014 1.00 76.75 137 ALA A N 1
ATOM 990 C CA . ALA A 1 137 ? 22.026 -4.694 -17.704 1.00 76.75 137 ALA A CA 1
ATOM 991 C C . ALA A 1 137 ? 20.486 -4.813 -17.675 1.00 76.75 137 ALA A C 1
ATOM 993 O O . ALA A 1 137 ? 19.932 -5.813 -18.111 1.00 76.75 137 ALA A O 1
ATOM 994 N N . GLN A 1 138 ? 19.782 -3.766 -17.237 1.00 77.44 138 GLN A N 1
ATOM 995 C CA . GLN A 1 138 ? 18.320 -3.734 -17.126 1.00 77.44 138 GLN A CA 1
ATOM 996 C C . GLN A 1 138 ? 17.615 -3.403 -18.449 1.00 77.44 138 GLN A C 1
ATOM 998 O O . GLN A 1 138 ? 16.390 -3.533 -18.549 1.00 77.44 138 GLN A O 1
ATOM 1003 N N . LEU A 1 139 ? 18.344 -2.927 -19.464 1.00 79.56 139 LEU A N 1
ATOM 1004 C CA . LEU A 1 139 ? 17.761 -2.584 -20.763 1.00 79.56 139 LEU A CA 1
ATOM 1005 C C . LEU A 1 139 ? 17.364 -3.840 -21.547 1.00 79.56 139 LEU A C 1
ATOM 1007 O O . LEU A 1 139 ? 16.326 -3.828 -22.215 1.00 79.56 139 LEU A O 1
ATOM 1011 N N . GLY A 1 140 ? 18.153 -4.911 -21.413 1.00 79.06 140 GLY A N 1
ATOM 1012 C CA . GLY A 1 140 ? 17.920 -6.211 -22.051 1.00 79.06 140 GLY A CA 1
ATOM 1013 C C . GLY A 1 140 ? 16.945 -7.129 -21.309 1.00 79.06 140 GLY A C 1
ATOM 1014 O O . GLY A 1 140 ? 16.472 -8.103 -21.890 1.00 79.06 140 GLY A O 1
ATOM 1015 N N . ASP A 1 141 ? 16.608 -6.819 -20.055 1.00 81.62 141 ASP A N 1
ATOM 1016 C CA . ASP A 1 141 ? 15.744 -7.675 -19.244 1.00 81.62 141 ASP A CA 1
ATOM 1017 C C . ASP A 1 141 ? 14.301 -7.709 -19.762 1.00 81.62 141 ASP A C 1
ATOM 1019 O O . ASP A 1 141 ? 13.730 -6.694 -20.179 1.00 81.62 141 ASP A O 1
ATOM 1023 N N . SER A 1 142 ? 13.681 -8.886 -19.659 1.00 75.25 142 SER A N 1
ATOM 1024 C CA . SER A 1 142 ? 12.273 -9.108 -20.005 1.00 75.25 142 SER A CA 1
ATOM 1025 C C . SER A 1 142 ? 11.311 -8.471 -18.998 1.00 75.25 142 SER A C 1
ATOM 1027 O O . SER A 1 142 ? 10.216 -8.050 -19.370 1.00 75.25 142 SER A O 1
ATOM 1029 N N . SER A 1 143 ? 11.723 -8.354 -17.732 1.00 81.44 143 SER A N 1
ATOM 1030 C CA . SER A 1 143 ? 10.922 -7.746 -16.671 1.00 81.44 143 SER A CA 1
ATOM 1031 C C . SER A 1 143 ? 11.318 -6.295 -16.411 1.00 81.44 143 SER A C 1
ATOM 1033 O O . SER A 1 143 ? 12.498 -5.943 -16.321 1.00 81.44 143 SER A O 1
ATOM 1035 N N . ARG A 1 144 ? 10.305 -5.446 -16.224 1.00 82.00 144 ARG A N 1
ATOM 1036 C CA . ARG A 1 144 ? 10.443 -4.061 -15.736 1.00 82.00 144 ARG A CA 1
ATOM 1037 C C . ARG A 1 144 ? 10.219 -3.938 -14.231 1.00 82.00 144 ARG A C 1
ATOM 1039 O O . ARG A 1 144 ? 10.420 -2.862 -13.685 1.00 82.00 144 ARG A O 1
ATOM 1046 N N . LEU A 1 145 ? 9.817 -5.029 -13.584 1.00 85.88 145 LEU A N 1
ATOM 1047 C CA . LEU A 1 145 ? 9.646 -5.103 -12.142 1.00 85.88 145 LEU A CA 1
ATOM 1048 C C . LEU A 1 145 ? 10.946 -5.574 -11.504 1.00 85.88 145 LEU A C 1
ATOM 1050 O O . LEU A 1 145 ? 11.642 -6.445 -12.035 1.00 85.88 145 LEU A O 1
ATOM 1054 N N . ARG A 1 146 ? 11.255 -5.003 -10.349 1.00 84.81 146 ARG A N 1
ATOM 1055 C CA . ARG A 1 146 ? 12.314 -5.466 -9.459 1.00 84.81 146 ARG A CA 1
ATOM 1056 C C . ARG A 1 146 ? 11.716 -5.649 -8.082 1.00 84.81 146 ARG A C 1
ATOM 1058 O O . ARG A 1 146 ? 10.732 -4.997 -7.745 1.00 84.81 146 ARG A O 1
ATOM 1065 N N . TYR A 1 147 ? 12.303 -6.542 -7.304 1.00 84.25 147 TYR A N 1
ATOM 1066 C CA . TYR A 1 147 ? 11.882 -6.733 -5.928 1.00 84.25 147 TYR A CA 1
ATOM 1067 C C . TYR A 1 147 ? 13.074 -6.716 -4.984 1.00 84.25 147 TYR A C 1
ATOM 1069 O O . TYR A 1 147 ? 14.199 -7.055 -5.354 1.00 84.25 147 TYR A O 1
ATOM 1077 N N . MET A 1 148 ? 12.794 -6.343 -3.748 1.00 79.12 148 MET A N 1
ATOM 1078 C CA . MET A 1 148 ? 13.707 -6.455 -2.627 1.00 79.12 148 MET A CA 1
ATOM 1079 C C . MET A 1 148 ? 12.937 -7.101 -1.473 1.00 79.12 148 MET A C 1
ATOM 1081 O O . MET A 1 148 ? 11.718 -6.966 -1.388 1.00 79.12 148 MET A O 1
ATOM 1085 N N . VAL A 1 149 ? 13.627 -7.866 -0.633 1.00 75.19 149 VAL A N 1
ATOM 1086 C CA . VAL A 1 149 ? 13.021 -8.597 0.487 1.00 75.19 149 VAL A CA 1
ATOM 1087 C C . VAL A 1 149 ? 13.881 -8.447 1.729 1.00 75.19 149 VAL A C 1
ATOM 1089 O O . VAL A 1 149 ? 15.106 -8.457 1.632 1.00 75.19 149 VAL A O 1
ATOM 1092 N N . THR A 1 150 ? 13.237 -8.374 2.889 1.00 70.38 150 THR A N 1
ATOM 1093 C CA . THR A 1 150 ? 13.894 -8.512 4.189 1.00 70.38 150 THR A CA 1
ATOM 1094 C C . THR A 1 150 ? 14.025 -9.997 4.551 1.00 70.38 150 THR A C 1
ATOM 1096 O O . THR A 1 150 ? 13.159 -10.823 4.233 1.00 70.38 150 THR A O 1
ATOM 1099 N N . THR A 1 151 ? 15.131 -10.381 5.188 1.00 57.44 151 THR A N 1
ATOM 1100 C CA . THR A 1 151 ? 15.338 -11.752 5.682 1.00 57.44 151 THR A CA 1
ATOM 1101 C C . THR A 1 151 ? 14.367 -11.980 6.846 1.00 57.44 151 THR A C 1
ATOM 1103 O O . THR A 1 151 ? 14.430 -11.224 7.814 1.00 57.44 151 THR A O 1
ATOM 1106 N N . PRO A 1 152 ? 13.428 -12.951 6.763 1.00 51.41 152 PRO A N 1
ATOM 1107 C CA . PRO A 1 152 ? 13.596 -14.261 6.134 1.00 51.41 152 PRO A CA 1
ATOM 1108 C C . PRO A 1 152 ? 12.578 -14.593 5.017 1.00 51.41 152 PRO A C 1
ATOM 1110 O O . PRO A 1 152 ? 12.120 -15.734 4.920 1.00 51.41 152 PRO A O 1
ATOM 1113 N N . ALA A 1 153 ? 12.216 -13.656 4.134 1.00 61.03 153 ALA A N 1
ATOM 1114 C CA . ALA A 1 153 ? 11.230 -13.895 3.062 1.00 61.03 153 ALA A CA 1
ATOM 1115 C C . ALA A 1 153 ? 11.756 -14.736 1.862 1.00 61.03 153 ALA A C 1
ATOM 1117 O O . ALA A 1 153 ? 11.436 -14.476 0.697 1.00 61.03 153 ALA A O 1
ATOM 1118 N N . LEU A 1 154 ? 12.551 -15.781 2.129 1.00 62.28 154 LEU A N 1
ATOM 1119 C CA . LEU A 1 154 ? 13.212 -16.627 1.121 1.00 62.28 154 LEU A CA 1
ATOM 1120 C C . LEU A 1 154 ? 12.219 -17.302 0.156 1.00 62.28 154 LEU A C 1
ATOM 1122 O O . LEU A 1 154 ? 12.435 -17.279 -1.054 1.00 62.28 154 LEU A O 1
ATOM 1126 N N . LYS A 1 155 ? 11.083 -17.812 0.653 1.00 69.00 155 LYS A N 1
ATOM 1127 C CA . LYS A 1 155 ? 10.052 -18.456 -0.191 1.00 69.00 155 LYS A CA 1
ATOM 1128 C C . LYS A 1 155 ? 9.398 -17.485 -1.181 1.00 69.00 155 LYS A C 1
ATOM 1130 O O . LYS A 1 155 ? 9.141 -17.844 -2.328 1.00 69.00 155 LYS A O 1
ATOM 1135 N N . LEU A 1 156 ? 9.138 -16.247 -0.752 1.00 75.81 156 LEU A N 1
ATOM 1136 C CA . LEU A 1 156 ? 8.595 -15.203 -1.624 1.00 75.81 156 LEU A CA 1
ATOM 1137 C C . LEU A 1 156 ? 9.611 -14.834 -2.711 1.00 75.81 156 LEU A C 1
ATOM 1139 O O . LEU A 1 156 ? 9.256 -14.724 -3.882 1.00 75.81 156 LEU A O 1
ATOM 1143 N N . SER A 1 157 ? 10.884 -14.719 -2.327 1.00 78.75 157 SER A N 1
ATOM 1144 C CA . SER A 1 157 ? 12.001 -14.459 -3.238 1.00 78.75 157 SER A CA 1
ATOM 1145 C C . SER A 1 157 ? 12.097 -15.520 -4.345 1.00 78.75 157 SER A C 1
ATOM 1147 O O . SER A 1 157 ? 12.133 -15.185 -5.529 1.00 78.75 157 SER A O 1
ATOM 1149 N N . GLU A 1 158 ? 12.047 -16.807 -3.995 1.00 80.75 158 GLU A N 1
ATOM 1150 C CA . GLU A 1 158 ? 12.016 -17.909 -4.970 1.00 80.75 158 GLU A CA 1
ATOM 1151 C C . GLU A 1 158 ? 10.780 -17.843 -5.886 1.00 80.75 158 GLU A C 1
ATOM 1153 O O . GLU A 1 158 ? 10.872 -18.016 -7.108 1.00 80.75 158 GLU A O 1
ATOM 1158 N N . GLY A 1 159 ? 9.615 -17.524 -5.315 1.00 83.94 159 GLY A N 1
ATOM 1159 C CA . GLY A 1 159 ? 8.370 -17.340 -6.058 1.00 83.94 159 GLY A CA 1
ATOM 1160 C C . GLY A 1 159 ? 8.417 -16.194 -7.076 1.00 83.94 159 GLY A C 1
ATOM 1161 O O . GLY A 1 159 ? 7.846 -16.314 -8.161 1.00 83.94 159 GLY A O 1
ATOM 1162 N N . LEU A 1 160 ? 9.100 -15.094 -6.761 1.00 84.06 160 LEU A N 1
ATOM 1163 C CA . LEU A 1 160 ? 9.260 -13.951 -7.666 1.00 84.06 160 LEU A CA 1
ATOM 1164 C C . LEU A 1 160 ? 10.289 -14.248 -8.765 1.00 84.06 160 LEU A C 1
ATOM 1166 O O . LEU A 1 160 ? 10.021 -13.994 -9.942 1.00 84.06 160 LEU A O 1
ATOM 1170 N N . ARG A 1 161 ? 11.410 -14.893 -8.416 1.00 84.19 161 ARG A N 1
ATOM 1171 C CA . ARG A 1 161 ? 12.433 -15.324 -9.388 1.00 84.19 161 ARG A CA 1
ATOM 1172 C C . ARG A 1 161 ? 11.890 -16.312 -10.407 1.00 84.19 161 ARG A C 1
ATOM 1174 O O . ARG A 1 161 ? 12.127 -16.143 -11.598 1.00 84.19 161 ARG A O 1
ATOM 1181 N N . SER A 1 162 ? 11.126 -17.308 -9.958 1.00 88.44 162 SER A N 1
ATOM 1182 C CA . SER A 1 162 ? 10.495 -18.293 -10.853 1.00 88.44 162 SER A CA 1
ATOM 1183 C C . SER A 1 162 ? 9.483 -17.670 -11.822 1.00 88.44 162 SER A C 1
ATOM 1185 O O . SER A 1 162 ? 9.218 -18.241 -12.876 1.00 88.44 162 SER A O 1
ATOM 1187 N N . ARG A 1 163 ? 8.963 -16.473 -11.516 1.00 87.19 163 ARG A N 1
ATOM 1188 C CA . ARG A 1 163 ? 8.103 -15.670 -12.405 1.00 87.19 163 ARG A CA 1
ATOM 1189 C C . ARG A 1 163 ? 8.884 -14.697 -13.295 1.00 87.19 163 ARG A C 1
ATOM 1191 O O . ARG A 1 163 ? 8.278 -13.861 -13.957 1.00 87.19 163 ARG A O 1
ATOM 1198 N N . GLY A 1 164 ? 10.214 -14.784 -13.310 1.00 87.88 164 GLY A N 1
ATOM 1199 C CA . GLY A 1 164 ? 11.071 -13.909 -14.108 1.00 87.88 164 GLY A CA 1
ATOM 1200 C C . GLY A 1 164 ? 11.169 -12.481 -13.573 1.00 87.88 164 GLY A C 1
ATOM 1201 O O . GLY A 1 164 ? 11.541 -11.583 -14.323 1.00 87.88 164 GLY A O 1
ATOM 1202 N N . ILE A 1 165 ? 10.835 -12.243 -12.299 1.00 86.75 165 ILE A N 1
ATOM 1203 C CA . ILE A 1 165 ? 11.037 -10.947 -11.646 1.00 86.75 165 ILE A CA 1
ATOM 1204 C C . ILE A 1 165 ? 12.392 -11.002 -10.930 1.00 86.75 165 ILE A C 1
ATOM 1206 O O . ILE A 1 165 ? 12.532 -11.769 -9.977 1.00 86.75 165 ILE A O 1
ATOM 1210 N N . PRO A 1 166 ? 13.409 -10.247 -11.378 1.00 83.88 166 PRO A N 1
ATOM 1211 C CA . PRO A 1 166 ? 14.721 -10.274 -10.748 1.00 83.88 166 PRO A CA 1
ATOM 1212 C C . PRO A 1 166 ? 14.765 -9.425 -9.469 1.00 83.88 166 PRO A C 1
ATOM 1214 O O . PRO A 1 166 ? 14.008 -8.464 -9.304 1.00 83.88 166 PRO A O 1
ATOM 1217 N N . VAL A 1 167 ? 15.686 -9.781 -8.567 1.00 80.75 167 VAL A N 1
ATOM 1218 C CA . VAL A 1 167 ? 16.029 -8.946 -7.403 1.00 80.75 167 VAL A CA 1
ATOM 1219 C C . VAL A 1 167 ? 16.613 -7.626 -7.887 1.00 80.75 167 VAL A C 1
ATOM 1221 O O . VAL A 1 167 ? 17.367 -7.607 -8.859 1.00 80.75 167 VAL A O 1
ATOM 1224 N N . MET A 1 168 ? 16.276 -6.531 -7.211 1.00 78.38 168 MET A N 1
ATOM 1225 C CA . MET A 1 168 ? 16.894 -5.237 -7.469 1.00 78.38 168 MET A CA 1
ATOM 1226 C C . MET A 1 168 ? 18.393 -5.310 -7.208 1.00 78.38 168 MET A C 1
ATOM 1228 O O . MET A 1 168 ? 18.845 -5.757 -6.155 1.00 78.38 168 MET A O 1
ATOM 1232 N N . GLU A 1 169 ? 19.189 -4.874 -8.172 1.00 72.50 169 GLU A N 1
ATOM 1233 C CA . GLU A 1 169 ? 20.627 -5.045 -8.093 1.00 72.50 169 GLU A CA 1
ATOM 1234 C C . GLU A 1 169 ? 21.202 -4.031 -7.085 1.00 72.50 169 GLU A C 1
ATOM 1236 O O . GLU A 1 169 ? 20.922 -2.837 -7.172 1.00 72.50 169 GLU A O 1
ATOM 1241 N N . GLY A 1 170 ? 21.979 -4.506 -6.110 1.00 62.91 170 GLY A N 1
ATOM 1242 C CA . GLY A 1 170 ? 22.356 -3.742 -4.909 1.00 62.91 170 GLY A CA 1
ATOM 1243 C C . GLY A 1 170 ? 21.470 -4.046 -3.693 1.00 62.91 170 GLY A C 1
ATOM 1244 O O . GLY A 1 170 ? 21.969 -4.080 -2.580 1.00 62.91 170 GLY A O 1
ATOM 1245 N N . GLY A 1 171 ? 20.210 -4.440 -3.898 1.00 52.91 171 GLY A N 1
ATOM 1246 C CA . GLY A 1 171 ? 19.230 -4.715 -2.839 1.00 52.91 171 GLY A CA 1
ATOM 1247 C C . GLY A 1 171 ? 19.310 -6.101 -2.184 1.00 52.91 171 GLY A C 1
ATOM 1248 O O . GLY A 1 171 ? 18.282 -6.660 -1.795 1.00 52.91 171 GLY A O 1
ATOM 1249 N N . GLY A 1 172 ? 20.506 -6.696 -2.111 1.00 49.72 172 GLY A N 1
ATOM 1250 C CA . GLY A 1 172 ? 20.749 -7.914 -1.323 1.00 49.72 172 GLY A CA 1
ATOM 1251 C C . GLY A 1 172 ? 20.807 -7.616 0.181 1.00 49.72 172 GLY A C 1
ATOM 1252 O O . GLY A 1 172 ? 20.888 -6.455 0.566 1.00 49.72 172 GLY A O 1
ATOM 1253 N N . GLU A 1 173 ? 20.823 -8.649 1.035 1.00 47.28 173 GLU A N 1
ATOM 1254 C CA . GLU A 1 173 ? 20.803 -8.513 2.512 1.00 47.28 173 GLU A CA 1
ATOM 1255 C C . GLU A 1 173 ? 21.818 -7.494 3.067 1.00 47.28 173 GLU A C 1
ATOM 1257 O O . GLU A 1 173 ? 21.542 -6.831 4.061 1.00 47.28 173 GLU A O 1
ATOM 1262 N N . LYS A 1 174 ? 22.979 -7.345 2.414 1.00 43.16 174 LYS A N 1
ATOM 1263 C CA . LYS A 1 174 ? 24.031 -6.396 2.812 1.00 43.16 174 LYS A CA 1
ATOM 1264 C C . LYS A 1 174 ? 23.770 -4.953 2.370 1.00 43.16 174 LYS A C 1
ATOM 1266 O O . LYS A 1 174 ? 24.008 -4.048 3.157 1.00 43.16 174 LYS A O 1
ATOM 1271 N N . GLY A 1 175 ? 23.255 -4.743 1.157 1.00 45.28 175 GLY A N 1
ATOM 1272 C CA . GLY A 1 175 ? 22.995 -3.394 0.641 1.00 45.28 175 GLY A CA 1
ATOM 1273 C C . GLY A 1 175 ? 21.838 -2.709 1.363 1.00 45.28 175 GLY A C 1
ATOM 1274 O O . GLY A 1 175 ? 21.897 -1.519 1.612 1.00 45.28 175 GLY A O 1
ATOM 1275 N N . TRP A 1 176 ? 20.850 -3.478 1.831 1.00 44.94 176 TRP A N 1
ATOM 1276 C CA . TRP A 1 176 ? 19.730 -2.947 2.612 1.00 44.94 176 TRP A CA 1
ATOM 1277 C C . TRP A 1 176 ? 20.135 -2.241 3.903 1.00 44.94 176 TRP A C 1
ATOM 1279 O O . TRP A 1 176 ? 19.532 -1.236 4.255 1.00 44.94 176 TRP A O 1
ATOM 1289 N N . VAL A 1 177 ? 21.102 -2.780 4.646 1.00 45.59 177 VAL A N 1
ATOM 1290 C CA . VAL A 1 177 ? 21.518 -2.182 5.925 1.00 45.59 177 VAL A CA 1
ATOM 1291 C C . VAL A 1 177 ? 22.228 -0.852 5.677 1.00 45.59 177 VAL A C 1
ATOM 1293 O O . VAL A 1 177 ? 22.001 0.111 6.403 1.00 45.59 177 VAL A O 1
ATOM 1296 N N . GLU A 1 178 ? 23.044 -0.797 4.628 1.00 49.62 178 GLU A N 1
ATOM 1297 C CA . GLU A 1 178 ? 23.756 0.407 4.196 1.00 49.62 178 GLU A CA 1
ATOM 1298 C C . GLU A 1 178 ? 22.775 1.454 3.638 1.00 49.62 178 GLU A C 1
ATOM 1300 O O . GLU A 1 178 ? 22.845 2.626 4.009 1.00 49.62 178 GLU A O 1
ATOM 1305 N N . ASP A 1 179 ? 21.796 1.018 2.842 1.00 48.03 179 ASP A N 1
ATOM 1306 C CA . ASP A 1 179 ? 20.728 1.863 2.308 1.00 48.03 179 ASP A CA 1
ATOM 1307 C C . ASP A 1 179 ? 19.842 2.414 3.440 1.00 48.03 179 ASP A C 1
ATOM 1309 O O . ASP A 1 179 ? 19.560 3.606 3.454 1.00 48.03 179 ASP A O 1
ATOM 1313 N N . LEU A 1 180 ? 19.457 1.609 4.441 1.00 49.25 180 LEU A N 1
ATOM 1314 C CA . LEU A 1 180 ? 18.677 2.068 5.604 1.00 49.25 180 LEU A CA 1
ATOM 1315 C C . LEU A 1 180 ? 19.425 3.109 6.439 1.00 49.25 180 LEU A C 1
ATOM 1317 O O . LEU A 1 180 ? 18.829 4.102 6.845 1.00 49.25 180 LEU A O 1
ATOM 1321 N N . GLN A 1 181 ? 20.727 2.920 6.656 1.00 48.81 181 GLN A N 1
ATOM 1322 C CA . GLN A 1 181 ? 21.560 3.896 7.364 1.00 48.81 181 GLN A CA 1
ATOM 1323 C C . GLN A 1 181 ? 21.662 5.219 6.599 1.00 48.81 181 GLN A C 1
ATOM 1325 O O . GLN A 1 181 ? 21.643 6.290 7.207 1.00 48.81 181 GLN A O 1
ATOM 1330 N N . GLN A 1 182 ? 21.746 5.160 5.268 1.00 45.50 182 GLN A N 1
ATOM 1331 C CA . GLN A 1 182 ? 21.750 6.353 4.429 1.00 45.50 182 GLN A CA 1
ATOM 1332 C C . GLN A 1 182 ? 20.373 7.035 4.419 1.00 45.50 182 GLN A C 1
ATOM 1334 O O . GLN A 1 182 ? 20.300 8.249 4.552 1.00 45.50 182 GLN A O 1
ATOM 1339 N N . ILE A 1 183 ? 19.282 6.269 4.376 1.00 44.81 183 ILE A N 1
ATOM 1340 C CA . ILE A 1 183 ? 17.904 6.776 4.452 1.00 44.81 183 ILE A CA 1
ATOM 1341 C C . ILE A 1 183 ? 17.627 7.455 5.800 1.00 44.81 183 ILE A C 1
ATOM 1343 O O . ILE A 1 183 ? 17.046 8.536 5.837 1.00 44.81 183 ILE A O 1
ATOM 1347 N N . GLU A 1 184 ? 18.043 6.853 6.916 1.00 43.47 184 GLU A N 1
ATOM 1348 C CA . GLU A 1 184 ? 17.926 7.465 8.245 1.00 43.47 184 GLU A CA 1
ATOM 1349 C C . GLU A 1 184 ? 18.728 8.765 8.335 1.00 43.47 184 GLU A C 1
ATOM 1351 O O . GLU A 1 184 ? 18.279 9.741 8.937 1.00 43.47 184 GLU A O 1
ATOM 1356 N N . LYS A 1 185 ? 19.907 8.805 7.714 1.00 44.06 185 LYS A N 1
ATOM 1357 C CA . LYS A 1 185 ? 20.738 10.005 7.644 1.00 44.06 185 LYS A CA 1
ATOM 1358 C C . LYS A 1 185 ? 20.076 11.113 6.813 1.00 44.06 185 LYS A C 1
ATOM 1360 O O . LYS A 1 185 ? 19.970 12.229 7.314 1.00 44.06 185 LYS A O 1
ATOM 1365 N N . ASP A 1 186 ? 19.549 10.776 5.637 1.00 41.38 186 ASP A N 1
ATOM 1366 C CA . ASP A 1 186 ? 18.871 11.696 4.708 1.00 41.38 186 ASP A CA 1
ATOM 1367 C C . ASP A 1 186 ? 17.497 12.178 5.233 1.00 41.38 186 ASP A C 1
ATOM 1369 O O . ASP A 1 186 ? 16.957 13.204 4.807 1.00 41.38 186 ASP A O 1
ATOM 1373 N N . MET A 1 187 ? 16.881 11.423 6.151 1.00 39.56 187 MET A N 1
ATOM 1374 C CA . MET A 1 187 ? 15.693 11.858 6.896 1.00 39.56 187 MET A CA 1
ATOM 1375 C C . MET A 1 187 ? 16.055 12.815 8.040 1.00 39.56 187 MET A C 1
ATOM 1377 O O . MET A 1 187 ? 15.312 13.759 8.307 1.00 39.56 187 MET A O 1
ATOM 1381 N N . ASN A 1 188 ? 17.192 12.595 8.705 1.00 42.06 188 ASN A N 1
ATOM 1382 C CA . ASN A 1 188 ? 17.646 13.413 9.833 1.00 42.06 188 ASN A CA 1
ATOM 1383 C C . ASN A 1 188 ? 18.286 14.744 9.410 1.00 42.06 188 ASN A C 1
ATOM 1385 O O . ASN A 1 188 ? 18.275 15.699 10.185 1.00 42.06 188 ASN A O 1
ATOM 1389 N N . ASP A 1 189 ? 18.841 14.830 8.202 1.00 41.41 189 ASP A N 1
ATOM 1390 C CA . ASP A 1 189 ? 19.467 16.051 7.681 1.00 41.41 189 ASP A CA 1
ATOM 1391 C C . ASP A 1 189 ? 18.496 16.983 6.929 1.00 41.41 189 ASP A C 1
ATOM 1393 O O . ASP A 1 189 ? 18.881 18.076 6.508 1.00 41.41 189 ASP A O 1
ATOM 1397 N N . GLY A 1 190 ? 17.225 16.587 6.796 1.00 35.69 190 GLY A N 1
ATOM 1398 C CA . GLY A 1 190 ? 16.188 17.382 6.140 1.00 35.69 190 GLY A CA 1
ATOM 1399 C C . GLY A 1 190 ? 16.424 17.606 4.643 1.00 35.69 190 GLY A C 1
ATOM 1400 O O . GLY A 1 190 ? 15.782 18.480 4.058 1.00 35.69 190 GLY A O 1
ATOM 1401 N N . THR A 1 191 ? 17.333 16.852 4.013 1.00 36.41 191 THR A N 1
ATOM 1402 C CA . THR A 1 191 ? 17.667 17.012 2.589 1.00 36.41 191 THR A CA 1
ATOM 1403 C C . THR A 1 191 ? 16.814 16.153 1.653 1.00 36.41 191 THR A C 1
ATOM 1405 O O . THR A 1 191 ? 16.837 16.375 0.440 1.00 36.41 191 THR A O 1
ATOM 1408 N N . SER A 1 192 ? 15.997 15.230 2.172 1.00 33.50 192 SER A N 1
ATOM 1409 C CA . SER A 1 192 ? 15.156 14.360 1.341 1.00 33.50 192 SER A CA 1
ATOM 1410 C C . SER A 1 192 ? 13.698 14.830 1.235 1.00 33.50 192 SER A C 1
ATOM 1412 O O . SER A 1 192 ? 12.887 14.762 2.160 1.00 33.50 192 SER A O 1
ATOM 1414 N N . GLY A 1 193 ? 13.321 15.270 0.033 1.00 34.72 193 GLY A N 1
ATOM 1415 C CA . GLY A 1 193 ? 11.927 15.285 -0.395 1.00 34.72 193 GLY A CA 1
ATOM 1416 C C . GLY A 1 193 ? 11.447 13.852 -0.637 1.00 34.72 193 GLY A C 1
ATOM 1417 O O . GLY A 1 193 ? 11.660 13.325 -1.721 1.00 34.72 193 GLY A O 1
ATOM 1418 N N . ALA A 1 194 ? 10.771 13.279 0.361 1.00 27.31 194 ALA A N 1
ATOM 1419 C CA . ALA A 1 194 ? 10.054 11.996 0.357 1.00 27.31 194 ALA A CA 1
ATOM 1420 C C . ALA A 1 194 ? 10.908 10.702 0.298 1.00 27.31 194 ALA A C 1
ATOM 1422 O O . ALA A 1 194 ? 11.827 10.587 -0.513 1.00 27.31 194 ALA A O 1
ATOM 1423 N N . PRO A 1 195 ? 10.571 9.668 1.101 1.00 28.58 195 PRO A N 1
ATOM 1424 C CA . PRO A 1 195 ? 11.194 8.355 0.981 1.00 28.58 195 PRO A CA 1
ATOM 1425 C C . PRO A 1 195 ? 10.738 7.689 -0.324 1.00 28.58 195 PRO A C 1
ATOM 1427 O O . PRO A 1 195 ? 9.569 7.345 -0.499 1.00 28.58 195 PRO A O 1
ATOM 1430 N N . ALA A 1 196 ? 11.670 7.508 -1.256 1.00 29.27 196 ALA A N 1
ATOM 1431 C CA . ALA A 1 196 ? 11.438 6.857 -2.538 1.00 29.27 196 ALA A CA 1
ATOM 1432 C C . ALA A 1 196 ? 12.075 5.463 -2.548 1.00 29.27 196 ALA A C 1
ATOM 1434 O O . ALA A 1 196 ? 13.290 5.384 -2.667 1.00 29.27 196 ALA A O 1
ATOM 1435 N N . PHE A 1 197 ? 11.298 4.367 -2.513 1.00 33.00 197 PHE A N 1
ATOM 1436 C CA . PHE A 1 197 ? 11.879 3.025 -2.711 1.00 33.00 197 PHE A CA 1
ATOM 1437 C C . PHE A 1 197 ? 11.036 2.030 -3.518 1.00 33.00 197 PHE A C 1
ATOM 1439 O O . PHE A 1 197 ? 10.278 1.270 -2.927 1.00 33.00 197 PHE A O 1
ATOM 1446 N N . ILE A 1 198 ? 11.359 1.961 -4.836 1.00 38.81 198 ILE A N 1
ATOM 1447 C CA . ILE A 1 198 ? 11.403 0.799 -5.784 1.00 38.81 198 ILE A CA 1
ATOM 1448 C C . ILE A 1 198 ? 10.293 0.585 -6.851 1.00 38.81 198 ILE A C 1
ATOM 1450 O O . ILE A 1 198 ? 9.406 -0.252 -6.734 1.00 38.81 198 ILE A O 1
ATOM 1454 N N . ALA A 1 199 ? 10.477 1.309 -7.963 1.00 29.33 199 ALA A N 1
ATOM 1455 C CA . ALA A 1 199 ? 10.500 0.913 -9.389 1.00 29.33 199 ALA A CA 1
ATOM 1456 C C . ALA A 1 199 ? 9.431 -0.002 -10.069 1.00 29.33 199 ALA A C 1
ATOM 1458 O O . ALA A 1 199 ? 9.675 -1.178 -10.331 1.00 29.33 199 ALA A O 1
ATOM 1459 N N . SER A 1 200 ? 8.386 0.615 -10.637 1.00 29.73 200 SER A N 1
ATOM 1460 C CA . SER A 1 200 ? 7.820 0.324 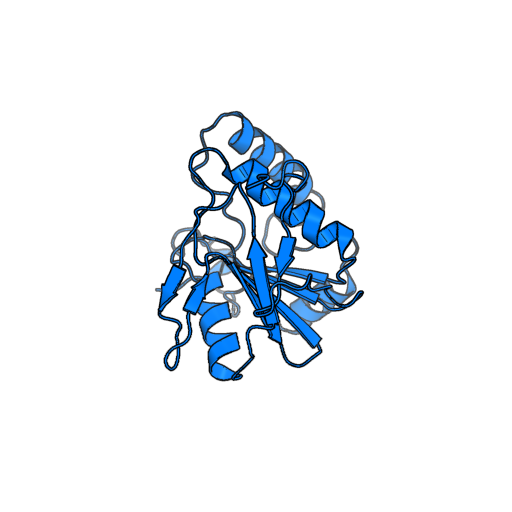-11.971 1.00 29.73 200 SER A CA 1
ATOM 1461 C C . SER A 1 200 ? 7.751 1.636 -12.765 1.00 29.73 200 SER A C 1
ATOM 1463 O O . SER A 1 200 ? 7.431 2.674 -12.186 1.00 29.73 200 SER A O 1
ATOM 1465 N N . GLN A 1 201 ? 8.101 1.638 -14.057 1.00 33.12 201 GLN A N 1
ATOM 1466 C CA . GLN A 1 201 ? 8.312 2.880 -14.819 1.00 33.12 201 GLN A CA 1
ATOM 1467 C C . GLN A 1 201 ? 7.669 2.847 -16.205 1.00 33.12 201 GLN A C 1
ATOM 1469 O O . GLN A 1 201 ? 7.734 1.838 -16.913 1.00 33.12 201 GLN A O 1
ATOM 1474 N N . ARG A 1 202 ? 7.086 3.984 -16.601 1.00 28.05 202 ARG A N 1
ATOM 1475 C CA . ARG A 1 202 ? 6.433 4.215 -17.897 1.00 28.05 202 ARG A CA 1
ATOM 1476 C C . ARG A 1 202 ? 7.249 5.208 -18.743 1.00 28.05 202 ARG A C 1
ATOM 1478 O O . ARG A 1 202 ? 8.043 5.964 -18.194 1.00 28.05 202 ARG A O 1
ATOM 1485 N N . ARG A 1 203 ? 7.050 5.098 -20.063 1.00 33.91 203 ARG A N 1
ATOM 1486 C CA . ARG A 1 203 ? 7.676 5.839 -21.176 1.00 33.91 203 ARG A CA 1
ATOM 1487 C C . ARG A 1 203 ? 7.748 7.346 -20.981 1.00 33.91 203 ARG A C 1
ATOM 1489 O O . ARG A 1 203 ? 6.741 7.897 -20.492 1.00 33.91 203 ARG A O 1
#

pLDDT: mean 75.13, std 19.55, range [27.31, 95.5]

Organism: NCBI:txid101924

Sequence (203 aa):
MKLVEDAQDNMDILSESGQPVKLTKGRWLMVPTVSVGNVPQLAVDLLVNTRGDEIVGHVMDSNMVPVCGNGGSGYSISTGCELFDLGGKGYALLPRAPPAPGRAAAAAKDLADLIQSHGVGEIFLLASSYAGGRRDAQLGDSSRLRYMVTTPALKLSEGLRSRGIPVMEGGGEKGWVEDLQQIEKDMNDGTSGAPAFIASQRR

Radius of gyration: 18.02 Å; chains: 1; bounding box: 46×38×49 Å

Foldseek 3Di:
DDDPPPPDQFKFWAFPVRHGDFDAAAAEEEEEFPADPSVSLVVVVCLCVVQVWDFGTDIDHPQWDWDWDQDPDDRDIDTQWTWTDNPVRHIYIHGPTATDVPSNVVVVVSVVVSCVVRNYRHYHYHAADDPVPDDPVRVPAPDQFADADEPPPVVVQVVCVVVSHYHDVLRPNVSVVVVVVVVVVCSVVVVDPGDGDTGDDDD

Secondary structure (DSSP, 8-state):
----TT--SS-EEE-TTSPBPPPPTT-EEEEE-S-GGGHHHHHHHHHHHHHTPPEEEEEE-TTB---EEE-SSTTPEEESEEEEE-TTSEEEEEE-SPBPTT-HHHHHHHHHHHHHHHT-S-EEEE----GGG--HHHHS-S----B---TT-HHHHHHHHHTT-PBPTT-SHHHHHHHHHHHHHHHHSS--SS---------

InterPro domains:
  IPR016562 Proteasome assembly chaperone 2, eukaryotic [PTHR12970] (24-153)
  IPR019151 Proteasome assembly chaperone 2 [PF09754] (30-158)
  IPR038389 Proteasome assembly chaperone 2 superfamily [G3DSA:3.40.50.10900] (27-160)